Protein AF-A0A6N8KVZ2-F1 (afdb_monomer_lite)

Secondary structure (DSSP, 8-state):
-HHHHHHHHHHHHHHHHHHHHHHHHHHHHHHHHHHHHHHHHHHHHHHHHHHHHHHHHHIIIIIHHHHHHHHHHHHHHHHHHHHTT-SS-TT----HHHHHHHHHHHHHHHHHHIIIIITTHHHH-HHHHHHHHHHHHHHHHHHHHHHHHS-SS-HHHHHHHHHHHHHHHHHHHHHHHH--TT-TTS------GGGTS--

Organism: NCBI:txid1796905

Foldseek 3Di:
DVVVVVVVVVVVVVVVVVVVVCVVCVVVVVVVVVVVVVVVVVVVVVVVVVLVVVLVCLCVVALVVLLVLLVVLVVVLVVLCVVLVLDDDPDDPPDPVSLVVSLVVNVVSLVVSCVRHQVVCCVPPVPLSVVLVVLVVVLSVVVNCCSPVSDQDDVVLNVVSSVVSSVVNSCSSCCSNVDDPPPVPDPDPPDPPVVSRPD

Radius of gyration: 32.5 Å; chains: 1; bounding box: 94×25×81 Å

Sequence (199 aa):
MVQEVIGNSIETLHEITASDYLLRWAPVLSPAIVLFLFFINQLIDENKRRKEAKRILYYKIHLEPSLKELNAYFKHIDQLLLKGNIGIRKDTQKSSRTLVRIKQKIAVEDRMFVDFCLLILQPSYPHIYKDAIELLNLFKDEIYQILEFGDHGEASTYEAFRSVVRSDLIALLSSPVIAGPSLFRKRPRRYAYHSLIKQ

Structure (mmCIF, N/CA/C/O backbone):
data_AF-A0A6N8KVZ2-F1
#
_entry.id   AF-A0A6N8KVZ2-F1
#
loop_
_atom_site.group_PDB
_atom_site.id
_atom_site.type_symbol
_atom_site.label_atom_id
_atom_site.label_alt_id
_atom_site.label_comp_id
_atom_site.label_asym_id
_atom_site.label_entity_id
_atom_site.label_seq_id
_atom_site.pdbx_PDB_ins_code
_at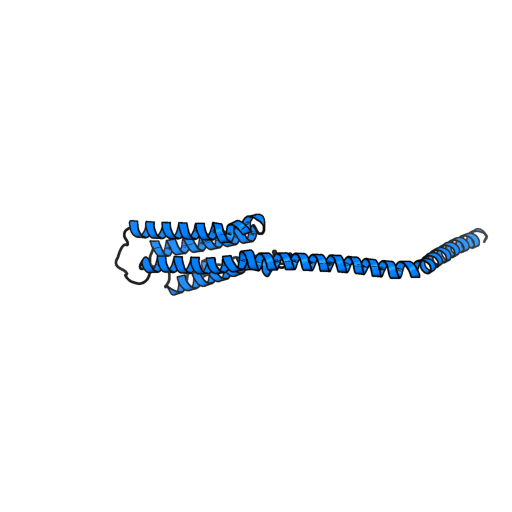om_site.Cartn_x
_atom_site.Cartn_y
_atom_site.Cartn_z
_atom_site.occupancy
_atom_site.B_iso_or_equiv
_atom_site.auth_seq_id
_atom_site.auth_comp_id
_atom_site.auth_asym_id
_atom_site.auth_atom_id
_atom_site.pdbx_PDB_model_num
ATOM 1 N N . MET A 1 1 ? 74.643 -2.929 -42.403 1.00 54.31 1 MET A N 1
ATOM 2 C CA . MET A 1 1 ? 74.174 -2.179 -43.590 1.00 54.31 1 MET A CA 1
ATOM 3 C C . MET A 1 1 ? 73.019 -2.847 -44.336 1.00 54.31 1 MET A C 1
ATOM 5 O O . MET A 1 1 ? 72.011 -2.184 -44.493 1.00 54.31 1 MET A O 1
ATOM 9 N N . VAL A 1 2 ? 73.077 -4.119 -44.762 1.00 50.25 2 VAL A N 1
ATOM 10 C CA . VAL A 1 2 ? 71.949 -4.725 -45.521 1.00 50.25 2 VAL A CA 1
ATOM 11 C C . VAL A 1 2 ? 70.719 -5.045 -44.647 1.00 50.25 2 VAL A C 1
ATOM 13 O O . VAL A 1 2 ? 69.594 -4.824 -45.079 1.00 50.25 2 VAL A O 1
ATOM 16 N N . GLN A 1 3 ? 70.902 -5.487 -43.396 1.00 47.44 3 GLN A N 1
ATOM 17 C CA . GLN A 1 3 ? 69.778 -5.782 -42.483 1.00 47.44 3 GLN A CA 1
ATOM 18 C C . GLN A 1 3 ? 69.005 -4.534 -42.016 1.00 47.44 3 GLN A C 1
ATOM 20 O O . GLN A 1 3 ? 67.806 -4.612 -41.777 1.00 47.44 3 GLN A O 1
ATOM 25 N N . GLU A 1 4 ? 69.666 -3.381 -41.941 1.00 49.59 4 GLU A N 1
ATOM 26 C CA . GLU A 1 4 ? 69.086 -2.114 -41.466 1.00 49.59 4 GLU A CA 1
ATOM 27 C C . GLU A 1 4 ? 68.160 -1.479 -42.518 1.00 49.59 4 GLU A C 1
ATOM 29 O O . GLU A 1 4 ? 67.108 -0.934 -42.200 1.00 49.59 4 GLU A O 1
ATOM 34 N N . VAL A 1 5 ? 68.503 -1.643 -43.801 1.00 53.94 5 VAL A N 1
ATOM 35 C CA . VAL A 1 5 ? 67.676 -1.189 -44.930 1.00 53.94 5 VAL A CA 1
ATOM 36 C C . VAL A 1 5 ? 66.424 -2.060 -45.085 1.00 53.94 5 VAL A C 1
ATOM 38 O O . VAL A 1 5 ? 65.354 -1.549 -45.411 1.00 53.94 5 VAL A O 1
ATOM 41 N N . ILE A 1 6 ? 66.525 -3.364 -44.806 1.00 52.69 6 ILE A N 1
ATOM 42 C CA . ILE A 1 6 ? 65.379 -4.284 -44.877 1.00 52.69 6 ILE A CA 1
ATOM 43 C C . ILE A 1 6 ? 64.424 -4.066 -43.690 1.00 52.69 6 ILE A C 1
ATOM 45 O O . ILE A 1 6 ? 63.213 -4.060 -43.898 1.00 52.69 6 ILE A O 1
ATOM 49 N N . GLY A 1 7 ? 64.943 -3.806 -42.482 1.00 50.94 7 GLY A N 1
ATOM 50 C CA . GLY A 1 7 ? 64.127 -3.478 -41.302 1.00 50.94 7 GLY A CA 1
ATOM 51 C C . GLY A 1 7 ? 63.293 -2.205 -41.486 1.00 50.94 7 GLY A C 1
ATOM 52 O O . GLY A 1 7 ? 62.072 -2.249 -41.347 1.00 50.94 7 GLY A O 1
ATOM 53 N N . ASN A 1 8 ? 63.920 -1.111 -41.935 1.00 54.06 8 ASN A N 1
ATOM 54 C CA . ASN A 1 8 ? 63.222 0.159 -42.177 1.00 54.06 8 ASN A CA 1
ATOM 55 C C . ASN A 1 8 ? 62.200 0.082 -43.324 1.00 54.06 8 ASN A C 1
ATOM 57 O O . ASN A 1 8 ? 61.206 0.808 -43.318 1.00 54.06 8 ASN A O 1
ATOM 61 N N . SER A 1 9 ? 62.413 -0.797 -44.308 1.00 52.12 9 SER A N 1
ATOM 62 C CA . SER A 1 9 ? 61.480 -0.980 -45.431 1.00 52.12 9 SER A CA 1
ATOM 63 C C . SER A 1 9 ? 60.212 -1.734 -45.018 1.00 52.12 9 SER A C 1
ATOM 65 O O . SER A 1 9 ? 59.140 -1.472 -45.553 1.00 52.12 9 SER A O 1
ATOM 67 N N . ILE A 1 10 ? 60.313 -2.661 -44.060 1.00 53.91 10 ILE A N 1
ATOM 68 C CA . ILE A 1 10 ? 59.165 -3.434 -43.565 1.00 53.91 10 ILE A CA 1
ATOM 69 C C . ILE A 1 10 ? 58.311 -2.589 -42.613 1.00 53.91 10 ILE A C 1
ATOM 71 O O . ILE A 1 10 ? 57.087 -2.629 -42.724 1.00 53.91 10 ILE A O 1
ATOM 75 N N . GLU A 1 11 ? 58.924 -1.786 -41.737 1.00 53.75 11 GLU A N 1
ATOM 76 C CA . GLU A 1 11 ? 58.192 -0.867 -40.850 1.00 53.75 11 GLU A CA 1
ATOM 77 C C . GLU A 1 11 ? 57.443 0.217 -41.639 1.00 53.75 11 GLU A C 1
ATOM 79 O O . GLU A 1 11 ? 56.252 0.425 -41.413 1.00 53.75 11 GLU A O 1
ATOM 84 N N . THR A 1 12 ? 58.080 0.818 -42.652 1.00 53.16 12 THR A N 1
ATOM 85 C CA . THR A 1 12 ? 57.420 1.801 -43.532 1.00 53.16 12 THR A CA 1
ATOM 86 C C . THR A 1 12 ? 56.321 1.183 -44.403 1.00 53.16 12 THR A C 1
ATOM 88 O O . THR A 1 12 ? 55.269 1.794 -44.579 1.00 53.16 12 THR A O 1
ATOM 91 N N . LEU A 1 13 ? 56.484 -0.051 -44.899 1.00 50.94 13 LEU A N 1
ATOM 92 C CA . LEU A 1 13 ? 55.411 -0.769 -45.605 1.00 50.94 13 LEU A CA 1
ATOM 93 C C . LEU A 1 13 ? 54.220 -1.092 -44.688 1.00 50.94 13 LEU A C 1
ATOM 95 O O . LEU A 1 13 ? 53.070 -1.021 -45.133 1.00 50.94 13 LEU A O 1
ATOM 99 N N . HIS A 1 14 ? 54.462 -1.414 -43.415 1.00 50.91 14 HIS A N 1
ATOM 100 C CA . HIS A 1 14 ? 53.400 -1.667 -42.437 1.00 50.91 14 HIS A CA 1
ATOM 101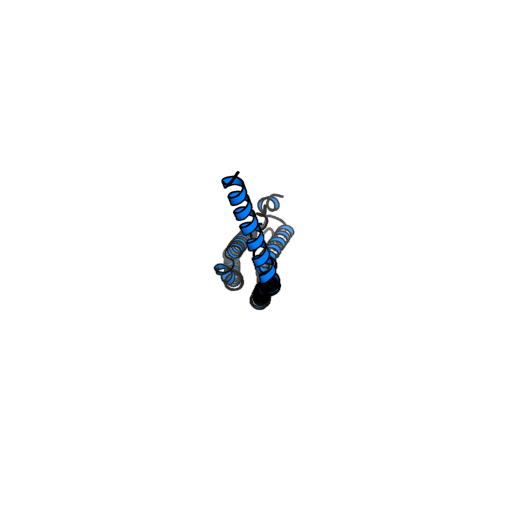 C C . HIS A 1 14 ? 52.646 -0.386 -42.033 1.00 50.91 14 HIS A C 1
ATOM 103 O O . HIS A 1 14 ? 51.424 -0.423 -41.875 1.00 50.91 14 HIS A O 1
ATOM 109 N N . GLU A 1 15 ? 53.337 0.752 -41.924 1.00 51.69 15 GLU A N 1
ATOM 110 C CA . GLU A 1 15 ? 52.729 2.064 -41.645 1.00 51.69 15 GLU A CA 1
ATOM 111 C C . GLU A 1 15 ? 51.904 2.600 -42.828 1.00 51.69 15 GLU A C 1
ATOM 113 O O . GLU A 1 15 ? 50.781 3.087 -42.651 1.00 51.69 15 GLU A O 1
ATOM 118 N N . ILE A 1 16 ? 52.415 2.457 -44.055 1.00 51.44 16 ILE A N 1
ATOM 119 C CA . ILE A 1 16 ? 51.720 2.903 -45.273 1.00 51.44 16 ILE A CA 1
ATOM 120 C C . ILE A 1 16 ? 50.474 2.048 -45.523 1.00 51.44 16 ILE A C 1
ATOM 122 O O . ILE A 1 16 ? 49.401 2.586 -45.788 1.00 51.44 16 ILE A O 1
ATOM 126 N N . THR A 1 17 ? 50.561 0.726 -45.353 1.00 53.47 17 THR A N 1
ATOM 127 C CA . THR A 1 17 ? 49.396 -0.147 -45.555 1.00 53.47 17 THR A CA 1
ATOM 128 C C . THR A 1 17 ? 48.304 0.108 -44.519 1.00 53.47 17 THR A C 1
ATOM 130 O O . THR A 1 17 ? 47.145 0.272 -44.897 1.00 53.47 17 THR A O 1
ATOM 133 N N . ALA A 1 18 ? 48.639 0.223 -43.230 1.00 55.72 18 ALA A N 1
ATOM 134 C CA . ALA A 1 18 ? 47.653 0.506 -42.185 1.00 55.72 18 ALA A CA 1
ATOM 135 C C . ALA A 1 18 ? 46.917 1.849 -42.393 1.00 55.72 18 ALA A C 1
ATOM 137 O O . ALA A 1 18 ? 45.701 1.915 -42.182 1.00 55.72 18 ALA A O 1
ATOM 138 N N . SER A 1 19 ? 47.616 2.897 -42.849 1.00 56.91 19 SER A N 1
ATOM 139 C CA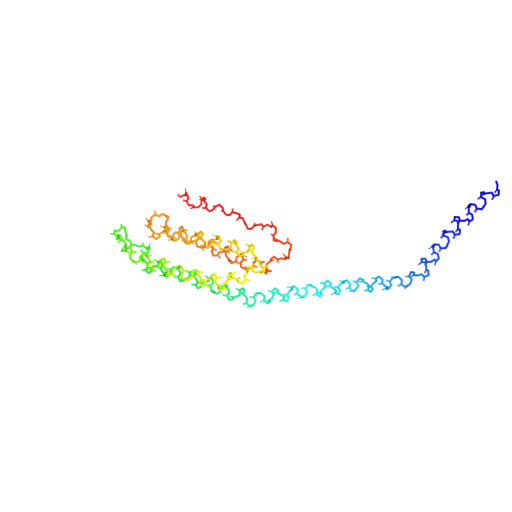 . SER A 1 19 ? 47.001 4.206 -43.124 1.00 56.91 19 SER A CA 1
ATOM 140 C C . SER A 1 19 ? 46.119 4.213 -44.384 1.00 56.91 19 SER A C 1
ATOM 142 O O . SER A 1 19 ? 45.017 4.770 -44.350 1.00 56.91 19 SER A O 1
ATOM 144 N N . ASP A 1 20 ? 46.519 3.514 -45.450 1.00 58.28 20 ASP A N 1
ATOM 145 C CA . ASP A 1 20 ? 45.741 3.405 -46.692 1.00 58.28 20 ASP A CA 1
ATOM 146 C C . ASP A 1 20 ? 44.451 2.592 -46.518 1.00 58.28 20 ASP A C 1
ATOM 148 O O . ASP A 1 20 ? 43.417 2.918 -47.113 1.00 58.28 20 ASP A O 1
ATOM 152 N N . TYR A 1 21 ? 44.462 1.558 -45.669 1.00 58.78 21 TYR A N 1
ATOM 153 C CA . TYR A 1 21 ? 43.236 0.842 -45.306 1.00 58.78 21 TYR A CA 1
ATOM 154 C C . TYR A 1 21 ? 42.274 1.753 -44.527 1.00 58.78 21 TYR A C 1
ATOM 156 O O . TYR A 1 21 ? 41.085 1.800 -44.845 1.00 58.78 21 TYR A O 1
ATOM 164 N N . LEU A 1 22 ? 42.762 2.537 -43.562 1.00 57.50 22 LEU A N 1
ATOM 165 C CA . LEU A 1 22 ? 41.923 3.477 -42.812 1.00 57.50 22 LEU A CA 1
ATOM 166 C C . LEU A 1 22 ? 41.312 4.564 -43.709 1.00 57.50 22 LEU A C 1
ATOM 168 O O . LEU A 1 22 ? 40.115 4.826 -43.597 1.00 57.50 22 LEU A O 1
ATOM 172 N N . LEU A 1 23 ? 42.077 5.140 -44.642 1.00 61.53 23 LEU A N 1
ATOM 173 C CA . LEU A 1 23 ? 41.573 6.153 -45.579 1.00 61.53 23 LEU A CA 1
ATOM 174 C C . LEU A 1 23 ? 40.552 5.600 -46.583 1.00 61.53 23 LEU A C 1
ATOM 176 O O . LEU A 1 23 ? 39.591 6.293 -46.916 1.00 61.53 23 LEU A O 1
ATOM 180 N N . ARG A 1 24 ? 40.717 4.354 -47.047 1.00 65.69 24 ARG A N 1
ATOM 181 C CA . ARG A 1 24 ? 39.775 3.716 -47.986 1.00 65.69 24 ARG A CA 1
ATOM 182 C C . ARG A 1 24 ? 38.444 3.348 -47.342 1.00 65.69 24 ARG A C 1
ATOM 184 O O . ARG A 1 24 ? 37.410 3.432 -48.001 1.00 65.69 24 ARG A O 1
ATOM 191 N N . TRP A 1 25 ? 38.458 2.949 -46.072 1.00 62.31 25 TRP A N 1
ATOM 192 C CA . TRP A 1 25 ? 37.246 2.545 -45.362 1.00 62.31 25 TRP A CA 1
ATOM 193 C C . TRP A 1 25 ? 36.603 3.683 -44.559 1.00 62.31 25 TRP A C 1
ATOM 195 O O . TRP A 1 25 ? 35.416 3.586 -44.258 1.00 62.31 25 TRP A O 1
ATOM 205 N N . ALA A 1 26 ? 37.310 4.783 -44.268 1.00 61.66 26 ALA A N 1
ATOM 206 C CA . ALA A 1 26 ? 36.769 5.961 -43.574 1.00 61.66 26 ALA A CA 1
ATOM 207 C C . ALA A 1 26 ? 35.436 6.502 -44.148 1.00 61.66 26 ALA A C 1
ATOM 209 O O . ALA A 1 26 ? 34.537 6.790 -43.349 1.00 61.66 26 ALA A O 1
ATOM 210 N N . PRO A 1 27 ? 35.226 6.579 -45.482 1.00 67.62 27 PRO A N 1
ATOM 211 C CA . PRO A 1 27 ? 33.960 7.036 -46.063 1.00 67.62 27 PRO A CA 1
ATOM 212 C C . PRO A 1 27 ? 32.791 6.073 -45.823 1.00 67.62 27 PRO A C 1
ATOM 214 O O . PRO A 1 27 ? 31.640 6.480 -45.928 1.00 67.62 27 PRO A O 1
ATOM 217 N N . VAL A 1 28 ? 33.072 4.806 -45.503 1.00 68.69 28 VAL A N 1
ATOM 218 C CA . VAL A 1 28 ? 32.075 3.751 -45.251 1.00 68.69 28 VAL A CA 1
ATOM 219 C C . VAL A 1 28 ? 31.863 3.545 -43.746 1.00 68.69 28 VAL A C 1
ATOM 221 O O . VAL A 1 28 ? 30.731 3.380 -43.292 1.00 68.69 28 VAL A O 1
ATOM 224 N N . LEU A 1 29 ? 32.935 3.629 -42.953 1.00 67.06 29 LEU A N 1
ATOM 225 C CA . LEU A 1 29 ? 32.914 3.532 -41.491 1.00 67.06 29 LEU A CA 1
ATOM 226 C C . LEU A 1 29 ? 32.159 4.696 -40.848 1.00 67.06 29 LEU A C 1
ATOM 228 O O . LEU A 1 29 ? 31.392 4.472 -39.917 1.00 67.06 29 LEU A O 1
ATOM 232 N N . SER A 1 30 ? 32.331 5.923 -41.351 1.00 72.44 30 SER A N 1
ATOM 233 C CA . SER A 1 30 ? 31.668 7.103 -40.782 1.00 72.44 30 SER A CA 1
ATOM 234 C C . SER A 1 30 ? 30.127 7.018 -40.872 1.00 72.44 30 SER A C 1
ATOM 236 O O . SER A 1 30 ? 29.473 7.068 -39.825 1.00 72.44 30 SER A O 1
ATOM 238 N N . PRO A 1 31 ? 29.509 6.752 -42.044 1.00 82.50 31 PRO A N 1
ATOM 239 C CA . PRO A 1 31 ? 28.066 6.517 -42.136 1.00 82.50 31 PRO A CA 1
ATOM 240 C C . PRO A 1 31 ? 27.590 5.292 -41.347 1.00 82.50 31 PRO A C 1
ATOM 242 O O . PRO A 1 31 ? 26.520 5.337 -40.741 1.00 82.50 31 PRO A O 1
ATOM 245 N N . ALA A 1 32 ? 28.373 4.207 -41.316 1.00 81.81 32 ALA A N 1
ATOM 246 C CA . ALA A 1 32 ? 28.019 3.001 -40.569 1.00 81.81 32 ALA A CA 1
ATOM 247 C C . ALA A 1 32 ? 27.947 3.257 -39.054 1.00 81.81 32 ALA A C 1
ATOM 249 O O . ALA A 1 32 ? 27.006 2.803 -38.403 1.00 81.81 32 ALA A O 1
ATOM 250 N N . ILE A 1 33 ? 28.884 4.033 -38.497 1.00 84.75 33 ILE A N 1
ATOM 251 C CA . ILE A 1 33 ? 28.869 4.441 -37.084 1.00 84.75 33 ILE A CA 1
ATOM 252 C C . ILE A 1 33 ? 27.652 5.326 -36.793 1.00 84.75 33 ILE A C 1
ATOM 254 O O . ILE A 1 33 ? 26.980 5.123 -35.783 1.00 84.75 33 ILE A O 1
ATOM 258 N N . VAL A 1 34 ? 27.319 6.268 -37.680 1.00 83.19 34 VAL A N 1
ATOM 259 C CA . VAL A 1 34 ? 26.130 7.125 -37.522 1.00 83.19 34 VAL A CA 1
ATOM 260 C C . VAL A 1 34 ? 24.842 6.298 -37.533 1.00 83.19 34 VAL A C 1
ATOM 262 O O . VAL A 1 34 ? 23.990 6.483 -36.664 1.00 83.19 34 VAL A O 1
ATOM 265 N N . LEU A 1 35 ? 24.709 5.344 -38.460 1.00 86.25 35 LEU A N 1
ATOM 266 C CA . LEU A 1 35 ? 23.566 4.427 -38.504 1.00 86.25 35 LEU A CA 1
ATOM 267 C C . LEU A 1 35 ? 23.499 3.545 -37.254 1.00 86.25 35 LEU A C 1
ATOM 269 O O . LEU A 1 35 ? 22.426 3.362 -36.686 1.00 86.25 35 LEU A O 1
ATOM 273 N N . PHE A 1 36 ? 24.636 3.042 -36.779 1.00 85.81 36 PHE A N 1
ATOM 274 C CA . PHE A 1 36 ? 24.704 2.248 -35.556 1.00 85.81 36 PHE A CA 1
ATOM 275 C C . PHE A 1 36 ? 24.280 3.053 -34.317 1.00 85.81 36 PHE A C 1
ATOM 277 O O . PHE A 1 36 ? 23.464 2.583 -33.524 1.00 85.81 36 PHE A O 1
ATOM 284 N N . LEU A 1 37 ? 24.749 4.298 -34.181 1.00 87.56 37 LEU A N 1
ATOM 285 C CA . LEU A 1 37 ? 24.315 5.215 -33.122 1.00 87.56 37 LEU A CA 1
ATOM 286 C C . LEU A 1 37 ? 22.821 5.544 -33.229 1.00 87.56 37 LEU A C 1
ATOM 288 O O . LEU A 1 37 ? 22.132 5.614 -32.212 1.00 87.56 37 LEU A O 1
ATOM 292 N N . PHE A 1 38 ? 22.298 5.692 -34.447 1.00 89.19 38 PHE A N 1
ATOM 293 C CA . PHE A 1 38 ? 20.868 5.876 -34.682 1.00 89.19 38 PHE A CA 1
ATOM 294 C C . PHE A 1 38 ? 20.052 4.658 -34.225 1.00 89.19 38 PHE A C 1
ATOM 296 O O . PHE A 1 38 ? 19.049 4.828 -33.533 1.00 89.19 38 PHE A O 1
ATOM 303 N N . PHE A 1 39 ? 20.502 3.436 -34.527 1.00 86.25 39 PHE A N 1
ATOM 304 C CA . PHE A 1 39 ? 19.869 2.208 -34.036 1.00 86.25 39 PHE A CA 1
ATOM 305 C C . PHE A 1 39 ? 19.922 2.091 -32.509 1.00 86.25 39 PHE A C 1
ATOM 307 O O . PHE A 1 39 ? 18.922 1.729 -31.890 1.00 86.25 39 PHE A O 1
ATOM 314 N N . ILE A 1 40 ? 21.046 2.443 -31.877 1.00 88.12 40 ILE A N 1
ATOM 315 C CA . ILE A 1 40 ? 21.141 2.475 -30.410 1.00 88.12 40 ILE A CA 1
ATOM 316 C C . ILE A 1 40 ? 20.147 3.486 -29.828 1.00 88.12 40 ILE A C 1
ATOM 318 O O . ILE A 1 40 ? 19.418 3.152 -28.894 1.00 88.12 40 ILE A O 1
ATOM 322 N N . ASN A 1 41 ? 20.069 4.694 -30.391 1.00 82.44 41 ASN A N 1
ATOM 323 C CA . ASN A 1 41 ? 19.118 5.711 -29.944 1.00 82.44 41 ASN A CA 1
ATOM 324 C C . ASN A 1 41 ? 17.665 5.252 -30.119 1.00 82.44 41 ASN A C 1
ATOM 326 O O . ASN A 1 41 ? 16.874 5.388 -29.187 1.00 82.44 41 ASN A O 1
ATOM 330 N N . GLN A 1 42 ? 17.331 4.621 -31.249 1.00 83.00 42 GLN A N 1
ATOM 331 C CA . GLN A 1 42 ? 16.019 4.004 -31.480 1.00 83.00 42 GLN A CA 1
ATOM 332 C C . GLN A 1 42 ? 15.683 2.969 -30.397 1.00 83.00 42 GLN A C 1
ATOM 334 O O . GLN A 1 42 ? 14.611 3.038 -29.795 1.00 83.00 42 GLN A O 1
ATOM 339 N N . LEU A 1 43 ? 16.613 2.061 -30.081 1.00 83.25 43 LEU A N 1
ATOM 340 C CA . LEU A 1 43 ? 16.423 1.043 -29.041 1.00 83.25 43 LEU A CA 1
ATOM 341 C C . LEU A 1 43 ? 16.266 1.653 -27.641 1.00 83.25 43 LEU A C 1
ATOM 343 O O . LEU A 1 43 ? 15.457 1.177 -26.838 1.00 83.25 43 LEU A O 1
ATOM 347 N N . ILE A 1 44 ? 17.028 2.701 -27.321 1.00 82.00 44 ILE A N 1
ATOM 348 C CA . ILE A 1 44 ? 16.909 3.421 -26.047 1.00 82.00 44 ILE A CA 1
ATOM 349 C C . ILE A 1 44 ? 15.535 4.090 -25.948 1.00 82.00 44 ILE A C 1
ATOM 351 O O . ILE A 1 44 ? 14.858 3.944 -24.926 1.00 82.00 44 ILE A O 1
ATOM 355 N N . ASP A 1 45 ? 15.103 4.788 -26.995 1.00 82.88 45 ASP A N 1
ATOM 356 C CA . ASP A 1 45 ? 13.837 5.519 -27.014 1.00 82.88 45 ASP A CA 1
ATOM 357 C C . ASP A 1 45 ? 12.626 4.591 -27.017 1.00 82.88 45 ASP A C 1
ATOM 359 O O . ASP A 1 45 ? 11.619 4.876 -26.366 1.00 82.88 45 ASP A O 1
ATOM 363 N N . GLU A 1 46 ? 12.705 3.450 -27.696 1.00 80.44 46 GLU A N 1
ATOM 364 C CA . GLU A 1 46 ? 11.648 2.447 -27.653 1.00 80.44 46 GLU A CA 1
ATOM 365 C C . GLU A 1 46 ? 11.538 1.811 -26.259 1.00 80.44 46 GLU A C 1
ATOM 367 O O . GLU A 1 46 ? 10.439 1.663 -25.717 1.00 80.44 46 GLU A O 1
ATOM 372 N N . ASN A 1 47 ? 12.671 1.523 -25.611 1.00 75.38 47 ASN A N 1
ATOM 373 C CA . ASN A 1 47 ? 12.683 1.041 -24.232 1.00 75.38 47 ASN A CA 1
ATOM 374 C C . ASN A 1 47 ? 12.141 2.075 -23.235 1.00 75.38 47 ASN A C 1
ATOM 376 O O . ASN A 1 47 ? 11.449 1.694 -22.286 1.00 75.38 47 ASN A O 1
ATOM 380 N N . LYS A 1 48 ? 12.422 3.371 -23.431 1.00 75.62 48 LYS A N 1
ATOM 381 C CA . LYS A 1 48 ? 11.823 4.452 -22.629 1.00 75.62 48 LYS A CA 1
ATOM 382 C C . LYS A 1 48 ? 10.306 4.489 -22.810 1.00 75.62 48 LYS A C 1
ATOM 384 O O . LYS A 1 48 ? 9.590 4.375 -21.817 1.00 75.62 48 LYS A O 1
ATOM 389 N N . ARG A 1 49 ? 9.821 4.506 -24.057 1.00 72.94 49 ARG A N 1
ATOM 390 C CA . ARG A 1 49 ? 8.383 4.509 -24.382 1.00 72.94 49 ARG A CA 1
ATOM 391 C C . ARG A 1 49 ? 7.646 3.303 -23.796 1.00 72.94 49 ARG A C 1
ATOM 393 O O . ARG A 1 49 ? 6.584 3.455 -23.198 1.00 72.94 49 ARG A O 1
ATOM 400 N N . ARG A 1 50 ? 8.225 2.100 -23.876 1.00 75.69 50 ARG A N 1
ATOM 401 C CA . ARG A 1 50 ? 7.647 0.889 -23.259 1.00 75.69 50 ARG A CA 1
ATOM 402 C C . ARG A 1 50 ? 7.587 0.981 -21.729 1.00 75.69 50 ARG A C 1
ATOM 404 O O . ARG A 1 50 ? 6.616 0.520 -21.130 1.00 75.69 50 ARG A O 1
ATOM 411 N N . LYS A 1 51 ? 8.602 1.562 -21.077 1.00 74.00 51 LYS A N 1
ATOM 412 C CA . LYS A 1 51 ? 8.603 1.785 -19.617 1.00 74.00 51 LYS A CA 1
ATOM 413 C C . LYS A 1 51 ? 7.556 2.819 -19.201 1.00 74.00 51 LYS A C 1
ATOM 415 O O . LYS A 1 51 ? 6.858 2.600 -18.215 1.00 74.00 51 LYS A O 1
ATOM 420 N N . GLU A 1 52 ? 7.418 3.904 -19.955 1.00 74.62 52 GLU A N 1
ATOM 421 C CA . GLU A 1 52 ? 6.388 4.926 -19.734 1.00 74.62 52 GLU A CA 1
ATOM 422 C C . GLU A 1 52 ? 4.981 4.353 -19.905 1.00 74.62 52 GLU A C 1
ATOM 424 O O . GLU A 1 52 ? 4.145 4.535 -19.025 1.00 74.62 52 GLU A O 1
ATOM 429 N N . ALA A 1 53 ? 4.740 3.560 -20.953 1.00 73.62 53 ALA A N 1
ATOM 430 C CA . ALA A 1 53 ? 3.460 2.887 -21.160 1.00 73.62 53 ALA A CA 1
ATOM 431 C C . ALA A 1 53 ? 3.083 1.979 -19.976 1.00 73.62 53 ALA A C 1
ATOM 433 O O . ALA A 1 53 ? 1.955 2.033 -19.491 1.00 73.62 53 ALA A O 1
ATOM 434 N N . LYS A 1 54 ? 4.036 1.195 -19.447 1.00 73.31 54 LYS A N 1
ATOM 435 C CA . LYS A 1 54 ? 3.815 0.366 -18.247 1.00 73.31 54 LYS A CA 1
ATOM 436 C C . LYS A 1 54 ? 3.490 1.202 -17.006 1.00 73.31 54 LYS A C 1
ATOM 438 O O . LYS A 1 54 ? 2.617 0.817 -16.234 1.00 73.31 54 LYS A O 1
ATOM 443 N N . ARG A 1 55 ? 4.155 2.345 -16.819 1.00 72.88 55 ARG A N 1
ATOM 444 C CA . ARG A 1 55 ? 3.871 3.271 -15.708 1.00 72.88 55 ARG A CA 1
ATOM 445 C C . ARG A 1 55 ? 2.485 3.891 -15.813 1.00 72.88 55 ARG A C 1
ATOM 447 O O . ARG A 1 55 ? 1.769 3.920 -14.819 1.00 72.88 55 ARG A O 1
ATOM 454 N N . ILE A 1 56 ? 2.101 4.352 -17.003 1.00 74.56 56 ILE A N 1
ATOM 455 C CA . ILE A 1 56 ? 0.769 4.911 -17.268 1.00 74.56 56 ILE A CA 1
ATOM 456 C C . ILE A 1 56 ? -0.304 3.849 -17.011 1.00 74.56 56 ILE A C 1
ATOM 458 O O . ILE A 1 56 ? -1.318 4.132 -16.375 1.00 74.56 56 ILE A O 1
ATOM 462 N N . LEU A 1 57 ? -0.059 2.614 -17.456 1.00 77.81 57 LEU A N 1
ATOM 463 C CA . LEU A 1 57 ? -0.962 1.493 -17.229 1.00 77.81 57 LEU A CA 1
ATOM 464 C C . LEU A 1 57 ? -1.121 1.196 -15.733 1.00 77.81 57 LEU A C 1
ATOM 466 O O . LEU A 1 57 ? -2.246 1.100 -15.254 1.00 77.81 57 LEU A O 1
ATOM 470 N N . TYR A 1 58 ? -0.015 1.112 -14.988 1.00 78.94 58 TYR A N 1
ATOM 471 C CA . TYR A 1 58 ? -0.044 0.929 -13.535 1.00 78.94 58 TYR A CA 1
ATOM 472 C C . TYR A 1 58 ? -0.808 2.062 -12.840 1.00 78.94 58 TYR A C 1
ATOM 474 O O . TYR A 1 58 ? -1.659 1.804 -11.992 1.00 78.94 58 TYR A O 1
ATOM 482 N N . TYR A 1 59 ? -0.541 3.312 -13.226 1.00 77.12 59 TYR A N 1
ATOM 483 C CA . TYR A 1 59 ? -1.216 4.477 -12.666 1.00 77.12 59 TYR A CA 1
ATOM 484 C C . TYR A 1 59 ? -2.738 4.378 -12.836 1.00 77.12 59 TYR A C 1
ATOM 486 O O . TYR A 1 59 ? -3.482 4.477 -11.863 1.00 77.12 59 TYR A O 1
ATOM 494 N N . LYS A 1 60 ? -3.192 4.131 -14.069 1.00 76.31 60 LYS A N 1
ATOM 495 C CA . LYS A 1 60 ? -4.615 4.146 -14.418 1.00 76.31 60 LYS A CA 1
ATOM 496 C C . LYS A 1 60 ? -5.370 2.919 -13.909 1.00 76.31 60 LYS A C 1
ATOM 498 O O . LYS A 1 60 ? -6.507 3.042 -13.472 1.00 76.31 60 LYS A O 1
ATOM 503 N N . ILE A 1 61 ? -4.765 1.736 -14.003 1.00 82.31 61 ILE A N 1
ATOM 504 C CA . ILE A 1 61 ? -5.444 0.478 -13.666 1.00 82.31 61 ILE A CA 1
ATOM 505 C C . ILE A 1 61 ? -5.353 0.174 -12.174 1.00 82.31 61 ILE A C 1
ATOM 507 O O . ILE A 1 61 ? -6.289 -0.397 -11.625 1.00 82.31 61 ILE A O 1
ATOM 511 N N . HIS A 1 62 ? -4.250 0.535 -11.517 1.00 81.94 62 HIS A N 1
ATOM 512 C CA . HIS A 1 62 ? -3.997 0.098 -10.149 1.00 81.94 62 HIS A CA 1
ATOM 513 C C . HIS A 1 62 ? -3.891 1.251 -9.154 1.00 81.94 62 HIS A C 1
ATOM 515 O O . HIS A 1 62 ? -4.589 1.228 -8.147 1.00 81.94 62 HIS A O 1
ATOM 521 N N . LEU A 1 63 ? -3.085 2.284 -9.420 1.00 86.25 63 LEU A N 1
ATOM 522 C CA . LEU A 1 63 ? -2.877 3.342 -8.427 1.00 86.25 63 LEU A CA 1
ATOM 523 C C . LEU A 1 63 ? -4.154 4.144 -8.152 1.00 86.25 63 LEU A C 1
ATOM 525 O O . LEU A 1 63 ? -4.511 4.337 -6.994 1.00 86.25 63 LEU A O 1
ATOM 529 N N . GLU A 1 64 ? -4.849 4.609 -9.192 1.00 84.50 64 GLU A N 1
ATOM 530 C CA . GLU A 1 64 ? -6.041 5.443 -9.008 1.00 84.50 64 GLU A CA 1
ATOM 531 C C . GLU A 1 64 ? -7.166 4.711 -8.239 1.00 84.50 64 GLU A C 1
ATOM 533 O O . GLU A 1 64 ? -7.684 5.290 -7.277 1.00 84.50 64 GLU A O 1
ATOM 538 N N . PRO A 1 65 ? -7.522 3.447 -8.559 1.00 88.12 65 PRO A N 1
ATOM 539 C CA . PRO A 1 65 ? -8.468 2.680 -7.748 1.00 88.12 65 PRO A CA 1
ATOM 540 C C . PRO A 1 65 ? -7.968 2.417 -6.324 1.00 88.12 65 PRO A C 1
ATOM 542 O O . PRO A 1 65 ? -8.719 2.634 -5.376 1.00 88.12 65 PRO A O 1
ATOM 545 N N . SER A 1 66 ? -6.699 2.035 -6.150 1.00 87.56 66 SER A N 1
ATOM 546 C CA . SER A 1 66 ? -6.139 1.747 -4.823 1.00 87.56 66 SER A CA 1
ATOM 547 C C . SER A 1 66 ? -6.129 2.974 -3.909 1.00 87.56 66 SER A C 1
ATOM 549 O O . SER A 1 66 ? -6.359 2.852 -2.711 1.00 87.56 66 SER A O 1
ATOM 551 N N . LEU A 1 67 ? -5.922 4.181 -4.448 1.00 88.75 67 LEU A N 1
ATOM 552 C CA . LEU A 1 67 ? -6.013 5.418 -3.664 1.00 88.75 67 LEU A CA 1
ATOM 553 C C . LEU A 1 67 ? -7.454 5.741 -3.244 1.00 88.75 67 LEU A C 1
ATOM 555 O O . LEU A 1 67 ? -7.670 6.264 -2.148 1.00 88.75 67 LEU A O 1
ATOM 559 N N . LYS A 1 68 ? -8.447 5.435 -4.090 1.00 89.88 68 LYS A N 1
ATOM 560 C CA . LYS A 1 68 ? -9.868 5.576 -3.729 1.00 89.88 68 LYS A CA 1
ATOM 561 C C . LYS A 1 68 ? -10.234 4.605 -2.606 1.00 89.88 68 LYS A C 1
ATOM 563 O O . LYS A 1 68 ? -10.818 5.041 -1.614 1.00 89.88 68 LYS A O 1
ATOM 568 N N . GLU A 1 69 ? -9.810 3.350 -2.720 1.00 90.31 69 GLU A N 1
ATOM 569 C CA . GLU A 1 69 ? -10.037 2.330 -1.691 1.00 90.31 69 GLU A CA 1
ATOM 570 C C . GLU A 1 69 ? -9.292 2.625 -0.389 1.00 90.31 69 GLU A C 1
ATOM 572 O O . GLU A 1 69 ? -9.869 2.492 0.683 1.00 90.31 69 GLU A O 1
ATOM 577 N N . LEU A 1 70 ? -8.061 3.143 -0.443 1.00 91.44 70 LEU A N 1
ATOM 578 C CA . LEU A 1 70 ? -7.335 3.588 0.752 1.00 91.44 70 LEU A CA 1
ATOM 579 C C . LEU A 1 70 ? -8.132 4.642 1.535 1.00 91.44 70 LEU A C 1
ATOM 581 O O . LEU A 1 70 ? -8.239 4.590 2.761 1.00 91.44 70 LEU A O 1
ATOM 585 N N . ASN A 1 71 ? -8.715 5.610 0.826 1.00 90.31 71 ASN A N 1
ATOM 586 C CA . ASN A 1 71 ? -9.522 6.652 1.451 1.00 90.31 71 ASN A CA 1
ATOM 587 C C . ASN A 1 71 ? -10.823 6.089 2.043 1.00 90.31 71 ASN A C 1
ATOM 589 O O . ASN A 1 71 ? -11.241 6.536 3.114 1.00 90.31 71 ASN A O 1
ATOM 593 N N . ALA A 1 72 ? -11.454 5.129 1.359 1.00 91.00 72 ALA A N 1
ATOM 594 C CA . ALA A 1 72 ? -12.646 4.440 1.846 1.00 91.00 72 ALA A CA 1
ATOM 595 C C . ALA A 1 72 ? -1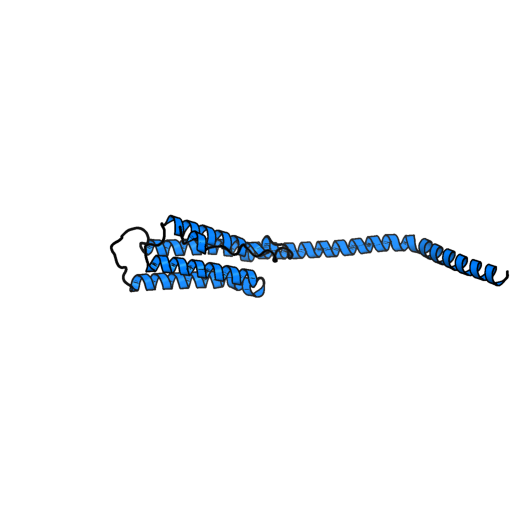2.338 3.619 3.105 1.00 91.00 72 ALA A C 1
ATOM 597 O O . ALA A 1 72 ? -13.025 3.784 4.112 1.00 91.00 72 ALA A O 1
ATOM 598 N N . TYR A 1 73 ? -11.247 2.852 3.084 1.00 92.56 73 TYR A N 1
ATOM 599 C CA . TYR A 1 73 ? -10.736 2.071 4.204 1.00 92.56 73 TYR A CA 1
ATOM 600 C C . TYR A 1 73 ? -10.583 2.932 5.464 1.00 92.56 73 TYR A C 1
ATOM 602 O O . TYR A 1 73 ? -11.258 2.690 6.464 1.00 92.56 73 TYR A O 1
ATOM 610 N N . PHE A 1 74 ? -9.800 4.017 5.413 1.00 90.38 74 PHE A N 1
ATOM 611 C CA . PHE A 1 74 ? -9.622 4.875 6.591 1.00 90.38 74 PHE A CA 1
ATOM 612 C C . PHE A 1 74 ? -10.932 5.505 7.071 1.00 90.38 74 PHE A C 1
ATOM 614 O O . PHE A 1 74 ? -11.147 5.631 8.273 1.00 90.38 74 PHE A O 1
ATOM 621 N N . LYS A 1 75 ? -11.826 5.884 6.151 1.00 90.06 75 LYS A N 1
ATOM 622 C CA . LYS A 1 75 ? -13.139 6.434 6.504 1.00 90.06 75 LYS A CA 1
ATOM 623 C C . LYS A 1 75 ? -14.020 5.394 7.204 1.00 90.06 75 LYS A C 1
ATOM 625 O O . LYS A 1 75 ? -14.733 5.746 8.142 1.00 90.06 75 LYS A O 1
ATOM 630 N N . HIS A 1 76 ? -13.994 4.137 6.764 1.00 89.56 76 HIS A N 1
ATOM 631 C CA . HIS A 1 76 ? -14.734 3.048 7.400 1.00 89.56 76 HIS A CA 1
ATOM 632 C C . HIS A 1 76 ? -14.192 2.744 8.793 1.00 89.56 76 HIS A C 1
ATOM 634 O O . HIS A 1 76 ? -14.981 2.649 9.735 1.00 89.56 76 HIS A O 1
ATOM 640 N N . ILE A 1 77 ? -12.867 2.670 8.945 1.00 87.06 77 ILE A N 1
ATOM 641 C CA . ILE A 1 77 ? -12.228 2.483 10.250 1.00 87.06 77 ILE A CA 1
ATOM 642 C C . ILE A 1 77 ? -12.649 3.598 11.213 1.00 87.06 77 ILE A C 1
ATOM 644 O O . ILE A 1 77 ? -13.175 3.297 12.284 1.00 87.06 77 ILE A O 1
ATOM 648 N N . ASP A 1 78 ? -12.563 4.870 10.815 1.00 84.88 78 ASP A N 1
ATOM 649 C CA . ASP A 1 78 ? -13.000 5.982 11.671 1.00 84.88 78 ASP A CA 1
ATOM 650 C C . ASP A 1 78 ? -14.476 5.870 12.064 1.00 84.88 78 ASP A C 1
ATOM 652 O O . ASP A 1 78 ? -14.839 6.088 13.217 1.00 84.88 78 ASP A O 1
ATOM 656 N N . GLN A 1 79 ? -15.354 5.486 11.133 1.00 85.44 79 GLN A N 1
ATOM 657 C CA . GLN A 1 79 ? -16.769 5.279 11.441 1.00 85.44 79 GLN A CA 1
ATOM 658 C C . GLN A 1 79 ? -16.990 4.139 12.439 1.00 85.44 79 GLN A C 1
ATOM 660 O O . GLN A 1 79 ? -17.890 4.234 13.276 1.00 85.44 79 GLN A O 1
ATOM 665 N N . LEU A 1 80 ? -16.209 3.059 12.360 1.00 82.81 80 LEU A N 1
ATOM 666 C CA . LEU A 1 80 ? -16.270 1.951 13.314 1.00 82.81 80 LEU A CA 1
ATOM 667 C C . LEU A 1 80 ? -15.802 2.392 14.705 1.00 82.81 80 LEU A C 1
ATOM 669 O O . LEU A 1 80 ? -16.441 2.039 15.697 1.00 82.81 80 LEU A O 1
ATOM 673 N N . LEU A 1 81 ? -14.749 3.206 14.771 1.00 78.06 81 LEU A N 1
ATOM 674 C CA . LEU A 1 81 ? -14.217 3.769 16.011 1.00 78.06 81 LEU A CA 1
ATOM 675 C C . LEU A 1 81 ? -15.179 4.792 16.643 1.00 78.06 81 LEU A C 1
ATOM 677 O O . LEU A 1 81 ? -15.443 4.733 17.846 1.00 78.06 81 LEU A O 1
ATOM 681 N N . LEU A 1 82 ? -15.803 5.656 15.835 1.00 74.44 82 LEU A N 1
ATOM 682 C CA . LEU A 1 82 ? -16.831 6.610 16.272 1.00 74.44 82 LEU A CA 1
ATOM 683 C C . LEU A 1 82 ? -18.101 5.906 16.763 1.00 74.44 82 LEU A C 1
ATOM 685 O O . LEU A 1 82 ? -18.573 6.196 17.860 1.00 74.44 82 LEU A O 1
ATOM 689 N N . LYS A 1 83 ? -18.629 4.931 16.004 1.00 67.31 83 LYS A N 1
ATOM 690 C CA . LYS A 1 83 ? -19.762 4.085 16.443 1.00 67.31 83 LYS A CA 1
ATOM 691 C C . LYS A 1 83 ? -19.427 3.296 17.706 1.00 67.31 83 LYS A C 1
ATOM 693 O O . LYS A 1 83 ? -20.318 2.948 18.475 1.00 67.31 83 LYS A O 1
ATOM 698 N N . GLY A 1 84 ? -18.144 3.015 17.911 1.00 58.44 84 GLY A N 1
ATOM 699 C CA . GLY A 1 84 ? -17.618 2.420 19.121 1.00 58.44 84 GLY A CA 1
ATOM 700 C C . GLY A 1 84 ? -17.608 3.347 20.334 1.00 58.44 84 GLY A C 1
ATOM 701 O O . GLY A 1 84 ? -17.278 2.841 21.397 1.00 58.44 84 GLY A O 1
ATOM 702 N N . ASN A 1 85 ? -17.956 4.640 20.234 1.00 55.75 85 ASN A N 1
ATOM 703 C CA . ASN A 1 85 ? -17.792 5.652 21.291 1.00 55.75 85 ASN A CA 1
ATOM 704 C C . ASN A 1 85 ? -16.352 5.689 21.837 1.00 55.75 85 ASN A C 1
ATOM 706 O O . ASN A 1 85 ? -16.111 5.401 23.009 1.00 55.75 85 ASN A O 1
ATOM 710 N N . ILE A 1 86 ? -15.370 5.993 20.988 1.00 55.28 86 ILE A N 1
ATOM 711 C CA . ILE A 1 86 ? -13.987 6.277 21.434 1.00 55.28 86 ILE A CA 1
ATOM 712 C C . ILE A 1 86 ? -13.834 7.741 21.906 1.00 55.28 86 ILE A C 1
ATOM 714 O O . ILE A 1 86 ? -12.795 8.130 22.412 1.00 55.28 86 ILE A O 1
ATOM 718 N N . GLY A 1 87 ? -14.902 8.547 21.848 1.00 44.09 87 GLY A N 1
ATOM 719 C CA . GLY A 1 87 ? -14.844 9.958 22.234 1.00 44.09 87 GLY A CA 1
ATOM 720 C C . GLY A 1 87 ? -15.116 10.299 23.704 1.00 44.09 87 GLY A C 1
ATOM 721 O O . GLY A 1 87 ? -14.475 11.195 24.230 1.00 44.09 87 GLY A O 1
ATOM 722 N N . ILE A 1 88 ? -16.132 9.737 24.371 1.00 40.53 88 ILE A N 1
ATOM 723 C CA . ILE A 1 88 ? -16.671 10.390 25.583 1.00 40.53 88 ILE A CA 1
ATOM 724 C C . ILE A 1 88 ? -17.357 9.370 26.500 1.00 40.53 88 ILE A C 1
ATOM 726 O O . ILE A 1 88 ? -18.539 9.087 26.320 1.00 40.53 88 ILE A O 1
ATOM 730 N N . ARG A 1 89 ? -16.631 8.811 27.476 1.00 39.09 89 ARG A N 1
ATOM 731 C CA . ARG A 1 89 ? -17.084 8.536 28.862 1.00 39.09 89 ARG A CA 1
ATOM 732 C C . ARG A 1 89 ? -16.060 7.650 29.571 1.00 39.09 89 ARG A C 1
ATOM 734 O O . ARG A 1 89 ? -15.901 6.486 29.219 1.00 39.09 89 ARG A O 1
ATOM 741 N N . LYS A 1 90 ? -15.454 8.204 30.624 1.00 42.22 90 LYS A N 1
ATOM 742 C CA . LYS A 1 90 ? -14.554 7.532 31.576 1.00 42.22 90 LYS A CA 1
ATOM 743 C C . LYS A 1 90 ? -15.180 6.340 32.329 1.00 42.22 90 LYS A C 1
ATOM 745 O O . LYS A 1 90 ? -14.448 5.629 32.995 1.00 42.22 90 LYS A O 1
ATOM 750 N N . ASP A 1 91 ? -16.486 6.077 32.194 1.00 40.91 91 ASP A N 1
ATOM 751 C CA . ASP A 1 91 ? -17.222 5.227 33.149 1.00 40.91 91 ASP A CA 1
ATOM 752 C C . ASP A 1 91 ? -18.013 4.044 32.576 1.00 40.91 91 ASP A C 1
ATOM 754 O O . ASP A 1 91 ? -18.796 3.425 33.291 1.00 40.91 91 ASP A O 1
ATOM 758 N N . THR A 1 92 ? -17.846 3.659 31.311 1.00 47.16 92 THR A N 1
ATOM 759 C CA . THR A 1 92 ? -18.539 2.453 30.820 1.00 47.16 92 THR A CA 1
ATOM 760 C C . THR A 1 92 ? -17.563 1.453 30.250 1.00 47.16 92 THR A C 1
ATOM 762 O O . THR A 1 92 ? -17.177 1.538 29.086 1.00 47.16 92 THR A O 1
ATOM 765 N N . GLN A 1 93 ? -17.222 0.473 31.086 1.00 53.06 93 GLN A N 1
ATOM 766 C CA . GLN A 1 93 ? -16.706 -0.831 30.693 1.00 53.06 93 GLN A CA 1
ATOM 767 C C . GLN A 1 93 ? -17.559 -1.336 29.515 1.00 53.06 93 GLN A C 1
ATOM 769 O O . GLN A 1 93 ? -18.706 -1.758 29.685 1.00 53.06 93 GLN A O 1
ATOM 774 N N . LYS A 1 94 ? -17.063 -1.184 28.280 1.00 58.28 94 LYS A N 1
ATOM 775 C CA . LYS A 1 94 ? -17.799 -1.644 27.098 1.00 58.28 94 LYS A CA 1
ATOM 776 C C . LYS A 1 94 ? -18.009 -3.143 27.247 1.00 58.28 94 LYS A C 1
ATOM 778 O O . LYS A 1 94 ? -17.087 -3.876 27.596 1.00 58.28 94 LYS A O 1
ATOM 783 N N . SER A 1 95 ? -19.219 -3.608 26.946 1.00 62.66 95 SER A N 1
ATOM 784 C CA . SER A 1 95 ? -19.494 -5.038 26.835 1.00 62.66 95 SER A CA 1
ATOM 785 C C . SER A 1 95 ? -18.437 -5.680 25.935 1.00 62.66 95 SER A C 1
ATOM 787 O O . SER A 1 95 ? -18.278 -5.268 24.782 1.00 62.66 95 SER A O 1
ATOM 789 N N . SER A 1 96 ? -17.739 -6.697 26.450 1.00 66.94 96 SER A N 1
ATOM 790 C CA . SER A 1 96 ? -16.741 -7.489 25.716 1.00 66.94 96 SER A CA 1
ATOM 791 C C . SER A 1 96 ? -17.242 -7.889 24.315 1.00 66.94 96 SER A C 1
ATOM 793 O O . SER A 1 96 ? -16.498 -7.844 23.336 1.00 66.94 96 SER A O 1
ATOM 795 N N . ARG A 1 97 ? -18.553 -8.139 24.168 1.00 74.50 97 ARG A N 1
ATOM 796 C CA . ARG A 1 97 ? -19.193 -8.473 22.885 1.00 74.50 97 ARG A CA 1
ATOM 797 C C . ARG A 1 97 ? -19.138 -7.346 21.845 1.00 74.50 97 ARG A C 1
ATOM 799 O O . ARG A 1 97 ? -19.014 -7.635 20.658 1.00 74.50 97 ARG A O 1
ATOM 806 N N . THR A 1 98 ? -19.243 -6.079 22.247 1.00 75.75 98 THR A N 1
ATOM 807 C CA . THR A 1 98 ? -19.185 -4.933 21.319 1.00 75.75 98 THR A CA 1
ATOM 808 C C . THR A 1 98 ? -17.768 -4.725 20.795 1.00 75.75 98 THR A C 1
ATOM 810 O O . THR A 1 98 ? -17.590 -4.549 19.592 1.00 75.75 98 THR A O 1
ATOM 813 N N . LEU A 1 99 ? -16.760 -4.824 21.668 1.00 75.94 99 LEU A N 1
ATOM 814 C CA . LEU A 1 99 ? -15.348 -4.727 21.283 1.00 75.94 99 LEU A CA 1
ATOM 815 C C . LEU A 1 99 ? -14.954 -5.842 20.309 1.00 75.94 99 LEU A C 1
ATOM 817 O O . LEU A 1 99 ? -14.358 -5.568 19.269 1.00 75.94 99 LEU A O 1
ATOM 821 N N . VAL A 1 100 ? -15.368 -7.083 20.588 1.00 81.31 100 VAL A N 1
ATOM 822 C CA . VAL A 1 100 ? -15.139 -8.227 19.689 1.00 81.31 100 VAL A CA 1
ATOM 823 C C . VAL A 1 100 ? -15.760 -7.982 18.311 1.00 81.31 100 VAL A C 1
ATOM 825 O O . VAL A 1 100 ? -15.097 -8.189 17.297 1.00 81.31 100 VAL A O 1
ATOM 828 N N . ARG A 1 101 ? -16.998 -7.473 18.248 1.00 84.50 101 ARG A N 1
ATOM 829 C CA . ARG A 1 101 ? -17.658 -7.146 16.971 1.00 84.50 101 ARG A CA 1
ATOM 830 C C . ARG 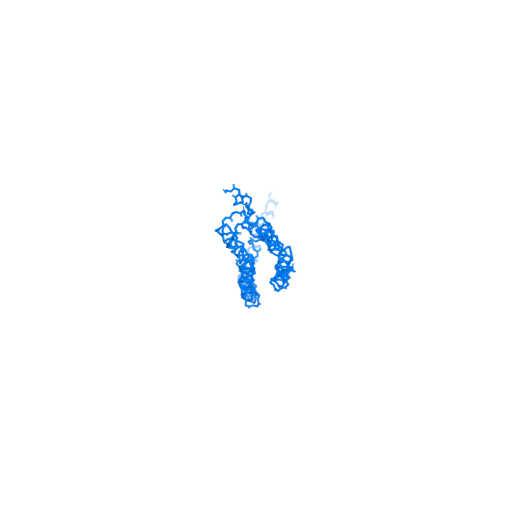A 1 101 ? -16.938 -6.044 16.193 1.00 84.50 101 ARG A C 1
ATOM 832 O O . ARG A 1 101 ? -16.878 -6.122 14.971 1.00 84.50 101 ARG A O 1
ATOM 839 N N . ILE A 1 102 ? -16.413 -5.020 16.869 1.00 82.50 102 ILE A N 1
ATOM 840 C CA . ILE A 1 102 ? -15.651 -3.944 16.215 1.00 82.50 102 ILE A CA 1
ATOM 841 C C . ILE A 1 102 ? -14.345 -4.500 15.641 1.00 82.50 102 ILE A C 1
ATOM 843 O O . ILE A 1 102 ? -14.079 -4.300 14.460 1.00 82.50 102 ILE A O 1
ATOM 847 N N . LYS A 1 103 ? -13.582 -5.273 16.426 1.00 85.06 103 LYS A N 1
ATOM 848 C CA . LYS A 1 103 ? -12.340 -5.914 15.962 1.00 85.06 103 LYS A CA 1
ATOM 849 C C . LYS A 1 103 ? -12.567 -6.833 14.762 1.00 85.06 103 LYS A C 1
ATOM 851 O O . LYS A 1 103 ? -11.788 -6.797 13.816 1.00 85.06 103 LYS A O 1
ATOM 856 N N . GLN A 1 104 ? -13.653 -7.608 14.772 1.00 87.94 104 GLN A N 1
ATOM 857 C CA . GLN A 1 104 ? -14.040 -8.453 13.639 1.00 87.94 104 GLN A CA 1
ATOM 858 C C . GLN A 1 104 ? -14.323 -7.635 12.379 1.00 87.94 104 GLN A C 1
ATOM 860 O O . GLN A 1 104 ? -13.863 -8.006 11.306 1.00 87.94 104 GLN A O 1
ATOM 865 N N . LYS A 1 105 ? -15.046 -6.515 12.496 1.00 88.12 105 LYS A N 1
ATOM 866 C CA . LYS A 1 105 ? -15.309 -5.636 11.348 1.00 88.12 105 LYS A CA 1
ATOM 867 C C . LYS A 1 105 ? -14.027 -5.016 10.799 1.00 88.12 105 LYS A C 1
ATOM 869 O O . LYS A 1 105 ? -13.843 -5.038 9.593 1.00 88.12 105 LYS A O 1
ATOM 874 N N . ILE A 1 106 ? -13.130 -4.550 11.669 1.00 88.06 106 ILE A N 1
ATOM 875 C CA . ILE A 1 106 ? -11.812 -4.039 11.260 1.00 88.06 106 ILE A CA 1
ATOM 876 C C . ILE A 1 106 ? -11.034 -5.120 10.503 1.00 88.06 106 ILE A C 1
ATOM 878 O O . ILE A 1 106 ? -10.553 -4.867 9.411 1.00 88.06 106 ILE A O 1
ATOM 882 N N . ALA A 1 107 ? -10.994 -6.352 11.018 1.00 88.31 107 ALA A N 1
ATOM 883 C CA . ALA A 1 107 ? -10.301 -7.451 10.347 1.00 88.31 107 ALA A CA 1
ATOM 884 C C . ALA A 1 107 ? -10.879 -7.784 8.956 1.00 88.31 107 ALA A C 1
ATOM 886 O O . ALA A 1 107 ? -10.143 -8.231 8.077 1.00 88.31 107 ALA A O 1
ATOM 887 N N . VAL A 1 108 ? -12.185 -7.583 8.745 1.00 90.75 108 VAL A N 1
ATOM 888 C CA . VAL A 1 108 ? -12.816 -7.740 7.424 1.00 90.75 108 VAL A CA 1
ATOM 889 C C . VAL A 1 108 ? -12.392 -6.617 6.476 1.00 90.75 108 VAL A C 1
ATOM 891 O O . VAL A 1 108 ? -12.001 -6.913 5.349 1.00 90.75 108 VAL A O 1
ATOM 894 N N . GLU A 1 109 ? -12.420 -5.360 6.929 1.00 90.06 109 GLU A N 1
ATOM 895 C CA . GLU A 1 109 ? -11.978 -4.208 6.125 1.00 90.06 109 GLU A CA 1
ATOM 896 C C . GLU A 1 109 ? -10.487 -4.316 5.763 1.00 90.06 109 GLU A C 1
ATOM 898 O O . GLU A 1 109 ? -10.126 -4.119 4.604 1.00 90.06 109 GLU A O 1
ATOM 903 N N . ASP A 1 110 ? -9.632 -4.716 6.713 1.00 90.38 110 ASP A N 1
ATOM 904 C CA . ASP A 1 110 ? -8.203 -4.967 6.480 1.00 90.38 110 ASP A CA 1
ATOM 905 C C . ASP A 1 110 ? -7.999 -5.990 5.369 1.00 90.38 110 ASP A C 1
ATOM 907 O O . ASP A 1 110 ? -7.229 -5.772 4.435 1.00 90.38 110 ASP A O 1
ATOM 911 N N . ARG A 1 111 ? -8.705 -7.121 5.459 1.00 89.69 111 ARG A N 1
ATOM 912 C CA . ARG A 1 111 ? -8.584 -8.194 4.476 1.00 89.69 111 ARG A CA 1
ATOM 913 C C . ARG A 1 111 ? -9.024 -7.726 3.094 1.00 89.69 111 ARG A C 1
ATOM 915 O O . ARG A 1 111 ? -8.319 -7.980 2.125 1.00 89.69 111 ARG A O 1
ATOM 922 N N . MET A 1 112 ? -10.146 -7.014 3.009 1.00 90.00 112 MET A N 1
ATOM 923 C CA . MET A 1 112 ? -10.617 -6.445 1.747 1.00 90.00 112 MET A CA 1
ATOM 924 C C . MET A 1 112 ? -9.597 -5.476 1.143 1.00 90.00 112 MET A C 1
ATOM 926 O O . MET A 1 112 ? -9.308 -5.556 -0.051 1.00 90.00 112 MET A O 1
ATOM 930 N N . PHE A 1 113 ? -9.019 -4.594 1.963 1.00 90.81 113 PHE A N 1
ATOM 931 C CA . PHE A 1 113 ? -7.997 -3.657 1.512 1.00 90.81 113 PHE A CA 1
ATOM 932 C C . PHE A 1 113 ? -6.737 -4.382 1.021 1.00 90.81 113 PHE A C 1
ATOM 934 O O . PHE A 1 113 ? -6.219 -4.057 -0.048 1.00 90.81 113 PHE A O 1
ATOM 941 N N . VAL A 1 114 ? -6.258 -5.389 1.757 1.00 91.19 114 VAL A N 1
ATOM 942 C CA . VAL A 1 114 ? -5.090 -6.193 1.369 1.00 91.19 114 VAL A CA 1
ATOM 943 C C . VAL A 1 114 ? -5.338 -6.923 0.051 1.00 91.19 114 VAL A C 1
ATOM 945 O O . VAL A 1 114 ? -4.515 -6.819 -0.861 1.00 91.19 114 VAL A O 1
ATOM 948 N N . ASP A 1 115 ? -6.470 -7.616 -0.066 1.00 88.94 115 ASP A N 1
ATOM 949 C CA . ASP A 1 115 ? -6.811 -8.417 -1.242 1.00 88.94 115 ASP A CA 1
ATOM 950 C C . ASP A 1 115 ? -6.940 -7.535 -2.497 1.00 88.94 115 ASP A C 1
ATOM 952 O O . ASP A 1 115 ? -6.470 -7.911 -3.572 1.00 88.94 115 ASP A O 1
ATOM 956 N N . PHE A 1 116 ? -7.516 -6.336 -2.361 1.00 87.94 116 PHE A N 1
ATOM 957 C CA . PHE A 1 116 ? -7.730 -5.424 -3.485 1.00 87.94 116 PHE A CA 1
ATOM 958 C C . PHE A 1 116 ? -6.492 -4.586 -3.840 1.00 87.94 116 PHE A C 1
ATOM 960 O O . PHE A 1 116 ? -6.117 -4.483 -5.009 1.00 87.94 116 PHE A O 1
ATOM 967 N N . CYS A 1 117 ? -5.851 -3.966 -2.845 1.00 86.50 117 CYS A N 1
ATOM 968 C CA . CYS A 1 117 ? -4.800 -2.971 -3.073 1.00 86.50 117 CYS A CA 1
ATOM 969 C C . CYS A 1 117 ? -3.390 -3.561 -3.032 1.00 86.50 117 CYS A C 1
ATOM 971 O O . CYS A 1 117 ? -2.521 -3.101 -3.768 1.00 86.50 117 CYS A O 1
ATOM 973 N N . LEU A 1 118 ? -3.127 -4.535 -2.156 1.00 87.31 118 LEU A N 1
ATOM 974 C CA . LEU A 1 118 ? -1.757 -4.956 -1.850 1.00 87.31 118 LEU A CA 1
ATOM 975 C C . LEU A 1 118 ? -1.365 -6.266 -2.525 1.00 87.31 118 LEU A C 1
ATOM 977 O O . LEU A 1 118 ? -0.230 -6.386 -2.979 1.00 87.31 118 LEU A O 1
ATOM 981 N N . LEU A 1 119 ? -2.275 -7.232 -2.653 1.00 87.12 119 LEU A N 1
ATOM 982 C CA . LEU A 1 119 ? -1.948 -8.556 -3.193 1.00 87.12 119 LEU A CA 1
ATOM 983 C C . LEU A 1 119 ? -1.390 -8.489 -4.628 1.00 87.12 119 LEU A C 1
ATOM 985 O O . LEU A 1 119 ? -0.460 -9.213 -4.981 1.00 87.12 119 LEU A O 1
ATOM 989 N N . ILE A 1 120 ? -1.883 -7.543 -5.432 1.00 81.75 120 ILE A N 1
ATOM 990 C CA . ILE A 1 120 ? -1.403 -7.270 -6.799 1.00 81.75 120 ILE A CA 1
ATOM 991 C C . ILE A 1 120 ? 0.077 -6.840 -6.818 1.00 81.75 120 ILE A C 1
ATOM 993 O O . ILE A 1 120 ? 0.793 -7.084 -7.795 1.00 81.75 120 ILE A O 1
ATOM 997 N N . LEU A 1 121 ? 0.569 -6.238 -5.733 1.00 79.44 121 LEU A N 1
ATOM 998 C CA . LEU A 1 121 ? 1.960 -5.813 -5.602 1.00 79.44 121 LEU A CA 1
ATOM 999 C C . LEU A 1 121 ? 2.893 -6.973 -5.267 1.00 79.44 121 LEU A C 1
ATOM 1001 O O . LEU A 1 121 ? 4.075 -6.883 -5.577 1.00 79.44 121 LEU A O 1
ATOM 1005 N N . GLN A 1 122 ? 2.404 -8.069 -4.688 1.00 83.19 122 GLN A N 1
ATOM 1006 C CA . GLN A 1 122 ? 3.243 -9.190 -4.264 1.00 83.19 122 GLN A CA 1
ATOM 1007 C C . GLN A 1 122 ? 4.157 -9.751 -5.379 1.00 83.19 122 GLN A C 1
ATOM 1009 O O . GLN A 1 122 ? 5.355 -9.891 -5.121 1.00 83.19 122 GLN A O 1
ATOM 1014 N N . PRO A 1 123 ? 3.680 -10.039 -6.612 1.00 77.69 123 PRO A N 1
ATOM 1015 C CA . PRO A 1 123 ? 4.543 -10.578 -7.667 1.00 77.69 123 PRO A CA 1
ATOM 1016 C C . PRO A 1 123 ? 5.483 -9.534 -8.286 1.00 77.69 123 PRO A C 1
ATOM 1018 O O . PRO A 1 123 ? 6.609 -9.862 -8.651 1.00 77.69 123 PRO A O 1
ATOM 1021 N N . SER A 1 124 ? 5.032 -8.283 -8.427 1.00 76.62 124 SER A N 1
ATOM 1022 C CA . SER A 1 124 ? 5.763 -7.251 -9.187 1.00 76.62 124 SER A CA 1
ATOM 1023 C C . SER A 1 124 ? 6.649 -6.364 -8.308 1.00 76.62 124 SER A C 1
ATOM 1025 O O . SER A 1 124 ? 7.663 -5.839 -8.762 1.00 76.62 124 SER A O 1
ATOM 1027 N N . TYR A 1 125 ? 6.261 -6.195 -7.046 1.00 80.88 125 TYR A N 1
ATOM 1028 C CA . TYR A 1 125 ? 6.837 -5.272 -6.073 1.00 80.88 125 TYR A CA 1
ATOM 1029 C C . TYR A 1 125 ? 6.819 -5.878 -4.652 1.00 80.88 125 TYR A C 1
ATOM 1031 O O . TYR A 1 125 ? 6.245 -5.292 -3.729 1.00 80.88 125 TYR A O 1
ATOM 1039 N N . PRO A 1 126 ? 7.474 -7.034 -4.428 1.00 81.44 126 PRO A N 1
ATOM 1040 C CA . PRO A 1 126 ? 7.383 -7.781 -3.168 1.00 81.44 126 PRO A CA 1
ATOM 1041 C C . PRO A 1 126 ? 7.866 -6.988 -1.945 1.00 81.44 126 PRO A C 1
ATOM 1043 O O . PRO A 1 126 ? 7.355 -7.172 -0.843 1.00 81.44 126 PRO A O 1
ATOM 1046 N N . HIS A 1 127 ? 8.835 -6.086 -2.126 1.00 83.25 127 HIS A N 1
ATOM 1047 C CA . HIS A 1 127 ? 9.317 -5.214 -1.052 1.00 83.25 127 HIS A CA 1
ATOM 1048 C C . HIS A 1 127 ? 8.266 -4.181 -0.635 1.00 83.25 127 HIS A C 1
ATOM 1050 O O . HIS A 1 127 ? 8.032 -4.009 0.552 1.00 83.25 127 HIS A O 1
ATOM 1056 N N . ILE A 1 128 ? 7.587 -3.558 -1.607 1.00 84.06 128 ILE A N 1
ATOM 1057 C CA . ILE A 1 128 ? 6.511 -2.593 -1.340 1.00 84.06 128 ILE A CA 1
ATOM 1058 C C . ILE A 1 128 ? 5.344 -3.298 -0.647 1.00 84.06 128 ILE A C 1
ATOM 1060 O O . ILE A 1 128 ? 4.819 -2.781 0.333 1.00 84.06 128 ILE A O 1
ATOM 1064 N N . TYR A 1 129 ? 4.978 -4.492 -1.122 1.00 86.69 129 TYR A N 1
ATOM 1065 C CA . TYR A 1 129 ? 3.964 -5.324 -0.478 1.00 86.69 129 TYR A CA 1
ATOM 1066 C C . TYR A 1 129 ? 4.304 -5.589 0.993 1.00 86.69 129 TYR A C 1
ATOM 1068 O O . TYR A 1 129 ? 3.485 -5.337 1.872 1.00 86.69 129 TYR A O 1
ATOM 1076 N N . LYS A 1 130 ? 5.529 -6.052 1.270 1.00 87.25 130 LYS A N 1
ATOM 1077 C CA . LYS A 1 130 ? 5.969 -6.356 2.634 1.00 87.25 130 LYS A CA 1
ATOM 1078 C C . LYS A 1 130 ? 5.923 -5.123 3.542 1.00 87.25 130 LYS A C 1
ATOM 1080 O O . LYS A 1 130 ? 5.372 -5.217 4.634 1.00 87.25 130 LYS A O 1
ATOM 1085 N N . ASP A 1 131 ? 6.462 -3.997 3.081 1.00 87.12 131 ASP A N 1
ATOM 1086 C CA . ASP A 1 131 ? 6.510 -2.755 3.860 1.00 87.12 131 ASP A CA 1
ATOM 1087 C C . ASP A 1 131 ? 5.091 -2.224 4.147 1.00 87.12 131 ASP A C 1
ATOM 1089 O O . ASP A 1 131 ? 4.798 -1.797 5.262 1.00 87.12 131 ASP A O 1
ATOM 1093 N N . ALA A 1 132 ? 4.176 -2.310 3.173 1.00 88.12 132 ALA A N 1
ATOM 1094 C CA . ALA A 1 132 ? 2.781 -1.901 3.348 1.00 88.12 132 ALA A CA 1
ATOM 1095 C C . ALA A 1 132 ? 2.027 -2.794 4.348 1.00 88.12 132 ALA A C 1
ATOM 1097 O O . ALA A 1 132 ? 1.247 -2.291 5.154 1.00 88.12 132 ALA A O 1
ATOM 1098 N N . ILE A 1 133 ? 2.274 -4.108 4.325 1.00 91.88 133 ILE A N 1
ATOM 1099 C CA . ILE A 1 133 ? 1.692 -5.051 5.289 1.00 91.88 133 ILE A CA 1
ATOM 1100 C C . ILE A 1 133 ? 2.227 -4.801 6.702 1.00 91.88 133 ILE A C 1
ATOM 1102 O O . ILE A 1 133 ? 1.454 -4.816 7.656 1.00 91.88 133 ILE A O 1
ATOM 1106 N N . GLU A 1 134 ? 3.530 -4.558 6.853 1.00 88.50 134 GLU A N 1
ATOM 1107 C CA . GLU A 1 134 ? 4.129 -4.230 8.152 1.00 88.50 134 GLU A CA 1
ATOM 1108 C C . GLU A 1 134 ? 3.506 -2.955 8.735 1.00 88.50 134 GLU A C 1
ATOM 1110 O O . GLU A 1 134 ? 3.081 -2.943 9.890 1.00 88.50 134 GLU A O 1
ATOM 1115 N N . LEU A 1 135 ? 3.347 -1.925 7.904 1.00 88.06 135 LEU A N 1
ATOM 1116 C CA . LEU A 1 135 ? 2.707 -0.670 8.281 1.00 88.06 135 LEU A CA 1
ATOM 1117 C C . LEU A 1 135 ? 1.228 -0.840 8.671 1.00 88.06 135 LEU A C 1
ATOM 1119 O O . LEU A 1 135 ? 0.783 -0.261 9.661 1.00 88.06 135 LEU A O 1
ATOM 1123 N N . LEU A 1 136 ? 0.466 -1.652 7.930 1.00 90.38 136 LEU A N 1
ATOM 1124 C CA . LEU A 1 136 ? -0.925 -1.967 8.271 1.00 90.38 136 LEU A CA 1
ATOM 1125 C C . LEU A 1 136 ? -1.045 -2.724 9.594 1.00 90.38 136 LEU A C 1
ATOM 1127 O O . LEU A 1 136 ? -1.940 -2.428 10.381 1.00 90.38 136 LEU A O 1
ATOM 1131 N N . ASN A 1 137 ? -0.154 -3.682 9.853 1.00 88.94 137 ASN A N 1
ATOM 1132 C CA . ASN A 1 137 ? -0.166 -4.429 11.108 1.00 88.94 137 ASN A CA 1
ATOM 1133 C C . ASN A 1 137 ? 0.113 -3.507 12.300 1.00 88.94 137 ASN A C 1
ATOM 1135 O O . ASN A 1 137 ? -0.634 -3.549 13.272 1.00 88.94 137 ASN A O 1
ATOM 1139 N N . LEU A 1 138 ? 1.104 -2.613 12.183 1.00 87.44 138 LEU A N 1
ATOM 1140 C CA . LEU A 1 138 ? 1.367 -1.584 13.195 1.00 87.44 138 LEU A CA 1
ATOM 1141 C C . LEU A 1 138 ? 0.139 -0.698 13.431 1.00 87.44 138 LEU A C 1
ATOM 1143 O O . LEU A 1 138 ? -0.216 -0.416 14.572 1.00 87.44 138 LEU A O 1
ATOM 1147 N N . PHE A 1 139 ? -0.538 -0.291 12.354 1.00 87.19 139 PHE A N 1
ATOM 1148 C CA . PHE A 1 139 ? -1.759 0.500 12.457 1.00 87.19 139 PHE A CA 1
ATOM 1149 C C . PHE A 1 139 ? -2.883 -0.238 13.193 1.00 87.19 139 PHE A C 1
ATOM 1151 O O . PHE A 1 139 ? -3.545 0.333 14.060 1.00 87.19 139 PHE A O 1
ATOM 1158 N N . LYS A 1 140 ? -3.080 -1.521 12.882 1.00 87.56 140 LYS A N 1
ATOM 1159 C CA . LYS A 1 140 ? -4.096 -2.357 13.522 1.00 87.56 140 LYS A CA 1
ATOM 1160 C C . LYS A 1 140 ? -3.812 -2.586 15.003 1.00 87.56 140 LYS A C 1
ATOM 1162 O O . LYS A 1 140 ? -4.739 -2.518 15.811 1.00 87.56 140 LYS A O 1
ATOM 1167 N N . ASP A 1 141 ? -2.556 -2.848 15.351 1.00 85.81 141 ASP A N 1
ATOM 1168 C CA . ASP A 1 141 ? -2.139 -3.065 16.735 1.00 85.81 141 ASP A CA 1
ATOM 1169 C C . ASP A 1 141 ? -2.417 -1.820 17.586 1.00 85.81 141 ASP A C 1
ATOM 1171 O O . ASP A 1 141 ? -2.980 -1.940 18.675 1.00 85.81 141 ASP A O 1
ATOM 1175 N N . GLU A 1 142 ? -2.137 -0.627 17.056 1.00 82.69 142 GLU A N 1
ATOM 1176 C CA . GLU A 1 142 ? -2.454 0.641 17.723 1.00 82.69 142 GLU A CA 1
ATOM 1177 C C . GLU A 1 142 ? -3.966 0.818 17.926 1.00 82.69 142 GLU A C 1
ATOM 1179 O O . GLU A 1 142 ? -4.429 1.125 19.024 1.00 82.69 142 GLU A O 1
ATOM 1184 N N . ILE A 1 143 ? -4.775 0.545 16.895 1.00 82.50 143 ILE A N 1
ATOM 1185 C CA . ILE A 1 143 ? -6.238 0.607 17.020 1.00 82.50 143 ILE A CA 1
ATOM 1186 C C . ILE A 1 143 ? -6.738 -0.356 18.101 1.00 82.50 143 ILE A C 1
ATOM 1188 O O . ILE A 1 143 ? -7.654 -0.030 18.859 1.00 82.50 143 ILE A O 1
ATOM 1192 N N . TYR A 1 144 ? -6.171 -1.558 18.176 1.00 83.00 144 TYR A N 1
ATOM 1193 C CA . TYR A 1 144 ? -6.577 -2.544 19.171 1.00 83.00 144 TYR A CA 1
ATOM 1194 C C . TYR A 1 144 ? -6.196 -2.114 20.584 1.00 83.00 144 TYR A C 1
ATOM 1196 O O . TYR A 1 144 ? -7.013 -2.304 21.485 1.00 83.00 144 TYR A O 1
ATOM 1204 N N . GLN A 1 145 ? -5.041 -1.472 20.766 1.00 78.81 145 GLN A N 1
ATOM 1205 C CA . GLN A 1 145 ? -4.658 -0.874 22.044 1.00 78.81 145 GLN A CA 1
ATOM 1206 C C . GLN A 1 145 ? -5.624 0.243 22.455 1.00 78.81 145 GLN A C 1
ATOM 1208 O O . GLN A 1 145 ? -6.128 0.227 23.578 1.00 78.81 145 GLN A O 1
ATOM 1213 N N . ILE A 1 146 ? -5.981 1.146 21.534 1.00 76.50 146 ILE A N 1
ATOM 1214 C CA . ILE A 1 146 ? -6.972 2.209 21.782 1.00 76.50 146 ILE A CA 1
ATOM 1215 C C . ILE A 1 146 ? -8.328 1.609 22.191 1.00 76.50 146 ILE A C 1
ATOM 1217 O O . ILE A 1 146 ? -8.992 2.101 23.105 1.00 76.50 146 ILE A O 1
ATOM 1221 N N . LEU A 1 147 ? -8.748 0.523 21.536 1.00 76.56 147 LEU A N 1
ATOM 1222 C CA . LEU A 1 147 ? -10.003 -0.166 21.841 1.00 76.56 147 LEU A CA 1
ATOM 1223 C C . LEU A 1 147 ? -9.995 -0.892 23.197 1.00 76.56 147 LEU A C 1
ATOM 1225 O O . LEU A 1 147 ? -11.058 -1.006 23.809 1.00 76.56 147 LEU A O 1
ATOM 1229 N N . GLU A 1 148 ? -8.850 -1.421 23.633 1.00 74.44 148 GLU A N 1
ATOM 1230 C CA . GLU A 1 148 ? -8.710 -2.203 24.870 1.00 74.44 148 GLU A CA 1
ATOM 1231 C C . GLU A 1 148 ? -8.463 -1.345 26.109 1.00 74.44 148 GLU A C 1
ATOM 1233 O O . GLU A 1 148 ? -9.091 -1.581 27.141 1.00 74.44 148 GLU A O 1
ATOM 1238 N N . PHE A 1 149 ? -7.572 -0.359 26.010 1.00 67.75 149 PHE A N 1
ATOM 1239 C CA . PHE A 1 149 ? -7.079 0.393 27.165 1.00 67.75 149 PHE A CA 1
ATOM 1240 C C . PHE A 1 149 ? -7.699 1.782 27.287 1.00 67.75 149 PHE A C 1
ATOM 1242 O O . PHE A 1 149 ? -7.617 2.377 28.355 1.00 67.75 149 PHE A O 1
ATOM 1249 N N . GLY A 1 150 ? -8.357 2.286 26.237 1.00 61.22 150 GLY A N 1
ATOM 1250 C CA . GLY A 1 150 ? -9.176 3.501 26.271 1.00 61.22 150 GLY A CA 1
ATOM 1251 C C . GLY A 1 150 ? -8.461 4.810 26.636 1.00 61.22 150 GLY A C 1
ATOM 1252 O O . GLY A 1 150 ? -9.123 5.842 26.605 1.00 61.22 150 GLY A O 1
ATOM 1253 N N . ASP A 1 151 ? -7.169 4.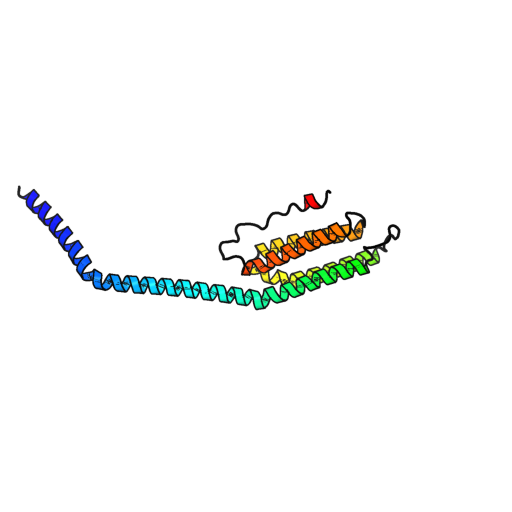786 26.985 1.00 54.31 151 ASP A N 1
ATOM 1254 C CA . ASP A 1 151 ? -6.489 5.928 27.611 1.00 54.31 151 ASP A CA 1
ATOM 1255 C C . ASP A 1 151 ? -4.968 5.977 27.364 1.00 54.31 151 ASP A C 1
ATOM 1257 O O . ASP A 1 151 ? -4.168 6.235 28.264 1.00 54.31 151 ASP A O 1
ATOM 1261 N N . HIS A 1 152 ? -4.531 5.737 26.128 1.00 45.03 152 HIS A N 1
ATOM 1262 C CA . HIS A 1 152 ? -3.154 6.032 25.727 1.00 45.03 152 HIS A CA 1
ATOM 1263 C C . HIS A 1 152 ? -3.156 7.021 24.565 1.00 45.03 152 HIS A C 1
ATOM 1265 O O . HIS A 1 152 ? -3.216 6.638 23.404 1.00 45.03 152 HIS A O 1
ATOM 1271 N N . GLY A 1 153 ? -3.103 8.307 24.915 1.00 48.66 153 GLY A N 1
ATOM 1272 C CA . GLY A 1 153 ? -2.859 9.396 23.977 1.00 48.66 153 GLY A CA 1
ATOM 1273 C C . GLY A 1 153 ? -4.137 9.956 23.371 1.00 48.66 153 GLY A C 1
ATOM 1274 O O . GLY A 1 153 ? -4.946 9.238 22.794 1.00 48.66 153 GLY A O 1
ATOM 1275 N N . GLU A 1 154 ? -4.307 11.261 23.542 1.00 55.53 154 GLU A N 1
ATOM 1276 C CA . GLU A 1 154 ? -5.348 12.114 22.978 1.00 55.53 154 GLU A CA 1
ATOM 1277 C C . GLU A 1 154 ? -5.808 11.691 21.567 1.00 55.53 154 GLU A C 1
ATOM 1279 O O . GLU A 1 154 ? -5.032 11.184 20.761 1.00 55.53 154 GLU A O 1
ATOM 1284 N N . ALA A 1 155 ? -7.061 11.982 21.201 1.00 59.41 155 ALA A N 1
ATOM 1285 C CA . ALA A 1 155 ? -7.543 11.814 19.822 1.00 59.41 155 ALA A CA 1
ATOM 1286 C C . ALA A 1 155 ? -6.588 12.434 18.769 1.00 59.41 155 ALA A C 1
ATOM 1288 O O . ALA A 1 155 ? -6.511 11.941 17.644 1.00 59.41 155 ALA A O 1
ATOM 1289 N N . SER A 1 156 ? -5.808 13.449 19.165 1.00 62.12 156 SER A N 1
ATOM 1290 C CA . SER A 1 156 ? -4.714 14.051 18.395 1.00 62.12 156 SER A CA 1
ATOM 1291 C C . SER A 1 156 ? -3.594 13.054 18.035 1.00 62.12 156 SER A C 1
ATOM 1293 O O . SER A 1 156 ? -3.092 13.100 16.913 1.00 62.12 156 SER A O 1
ATOM 1295 N N . THR A 1 157 ? -3.242 12.111 18.914 1.00 71.25 157 THR A N 1
ATOM 1296 C CA . THR A 1 157 ? -2.220 11.073 18.692 1.00 71.25 157 THR A CA 1
ATOM 1297 C C . THR A 1 157 ? -2.688 10.030 17.679 1.00 71.25 157 THR A C 1
ATOM 1299 O O . THR A 1 157 ? -1.947 9.714 16.745 1.00 71.25 157 THR A O 1
ATOM 1302 N N . TYR A 1 158 ? -3.935 9.550 17.785 1.00 77.38 158 TYR A N 1
ATOM 1303 C CA . TYR A 1 158 ? -4.520 8.654 16.777 1.00 77.38 158 TYR A CA 1
ATOM 1304 C C . TYR A 1 158 ? -4.624 9.343 15.413 1.00 77.38 158 TYR A C 1
ATOM 1306 O O . TYR A 1 158 ? -4.234 8.766 14.399 1.00 77.38 158 TYR A O 1
ATOM 1314 N N . GLU A 1 159 ? -5.122 10.581 15.369 1.00 79.06 159 GLU A N 1
ATOM 1315 C CA . GLU A 1 159 ? -5.241 11.334 14.119 1.00 79.06 159 GLU A CA 1
ATOM 1316 C C . GLU A 1 159 ? -3.875 11.587 13.469 1.00 79.06 159 GLU A C 1
ATOM 1318 O O . GLU A 1 159 ? -3.730 11.399 12.256 1.00 79.06 159 GLU A O 1
ATOM 1323 N N . ALA A 1 160 ? -2.859 11.943 14.262 1.00 79.81 160 ALA A N 1
ATOM 1324 C CA . ALA A 1 160 ? -1.492 12.121 13.787 1.00 79.81 160 ALA A CA 1
ATOM 1325 C C . ALA A 1 160 ? -0.912 10.809 13.243 1.00 79.81 160 ALA A C 1
ATOM 1327 O O . ALA A 1 160 ? -0.412 10.776 12.116 1.00 79.81 160 ALA A O 1
ATOM 1328 N N . PHE A 1 161 ? -1.030 9.712 13.995 1.00 82.62 161 PHE A N 1
ATOM 1329 C CA . PHE A 1 161 ? -0.532 8.407 13.573 1.00 82.62 161 PHE A CA 1
ATOM 1330 C C . PHE A 1 161 ? -1.244 7.898 12.314 1.00 82.62 161 PHE A C 1
ATOM 1332 O O . PHE A 1 161 ? -0.590 7.515 11.344 1.00 82.62 161 PHE A O 1
ATOM 1339 N N . ARG A 1 162 ? -2.576 7.995 12.261 1.00 87.00 162 ARG A N 1
ATOM 1340 C CA . ARG A 1 162 ? -3.380 7.684 11.072 1.00 87.00 162 ARG A CA 1
ATOM 1341 C C . ARG A 1 162 ? -2.933 8.498 9.859 1.00 87.00 162 ARG A C 1
ATOM 1343 O O . ARG A 1 162 ? -2.830 7.951 8.762 1.00 87.00 162 ARG A O 1
ATOM 1350 N N . SER A 1 163 ? -2.687 9.796 10.034 1.00 85.62 163 SER A N 1
ATOM 1351 C CA . SER A 1 163 ? -2.225 10.678 8.957 1.00 85.62 163 SER A CA 1
ATOM 1352 C C . SER A 1 163 ? -0.872 10.223 8.401 1.00 85.62 163 SER A C 1
ATOM 1354 O O . SER A 1 163 ? -0.709 10.118 7.182 1.00 85.62 163 SER A O 1
ATOM 1356 N N . VAL A 1 164 ? 0.064 9.861 9.285 1.00 85.12 164 VAL A N 1
ATOM 1357 C CA . VAL A 1 164 ? 1.378 9.317 8.909 1.00 85.12 164 VAL A CA 1
ATOM 1358 C C . VAL A 1 164 ? 1.229 7.999 8.151 1.00 85.12 164 VAL A C 1
ATOM 1360 O O . VAL A 1 164 ? 1.701 7.898 7.021 1.00 85.12 164 VAL A O 1
ATOM 1363 N N . VAL A 1 165 ? 0.500 7.026 8.706 1.00 87.25 165 VAL A N 1
ATOM 1364 C CA . VAL A 1 165 ? 0.255 5.718 8.070 1.00 87.25 165 VAL A CA 1
ATOM 1365 C C . VAL A 1 165 ? -0.380 5.893 6.689 1.00 87.25 165 VAL A C 1
ATOM 1367 O O . VAL A 1 165 ? 0.042 5.265 5.718 1.00 87.25 165 VAL A O 1
ATOM 1370 N N . ARG A 1 166 ? -1.372 6.781 6.563 1.00 89.50 166 ARG A N 1
ATOM 1371 C CA . ARG A 1 166 ? -2.009 7.081 5.278 1.00 89.50 166 ARG A CA 1
ATOM 1372 C C . ARG A 1 166 ? -1.016 7.662 4.277 1.00 89.50 166 ARG A C 1
ATOM 1374 O O . ARG A 1 166 ? -0.990 7.215 3.134 1.00 89.50 166 ARG A O 1
ATOM 1381 N N . SER A 1 167 ? -0.219 8.645 4.688 1.00 86.44 167 SER A N 1
ATOM 1382 C CA . SER A 1 167 ? 0.805 9.258 3.838 1.00 86.44 167 SER A CA 1
ATOM 1383 C C . SER A 1 167 ? 1.826 8.224 3.355 1.00 86.44 167 SER A C 1
ATOM 1385 O O . SER A 1 167 ? 2.152 8.175 2.167 1.00 86.44 167 SER A O 1
ATOM 1387 N N . ASP A 1 168 ? 2.289 7.362 4.255 1.00 85.50 168 ASP A N 1
ATOM 1388 C CA . ASP A 1 168 ? 3.281 6.334 3.956 1.00 85.50 168 ASP A CA 1
ATOM 1389 C C . ASP A 1 168 ? 2.721 5.256 3.015 1.00 85.50 168 ASP A C 1
ATOM 1391 O O . ASP A 1 168 ? 3.394 4.869 2.058 1.00 85.50 168 ASP A O 1
ATOM 1395 N N . LEU A 1 169 ? 1.462 4.835 3.194 1.00 87.38 169 LEU A N 1
ATOM 1396 C CA . LEU A 1 169 ? 0.792 3.924 2.258 1.00 87.38 169 LEU A CA 1
ATOM 1397 C C . LEU A 1 169 ? 0.630 4.556 0.871 1.00 87.38 169 LEU A C 1
ATOM 1399 O O . LEU A 1 169 ? 0.905 3.895 -0.128 1.00 87.38 169 LEU A O 1
ATOM 1403 N N . ILE A 1 170 ? 0.261 5.839 0.778 1.00 88.12 170 ILE A N 1
ATOM 1404 C CA . ILE A 1 170 ? 0.205 6.548 -0.513 1.00 88.12 170 ILE A CA 1
ATOM 1405 C C . ILE A 1 170 ? 1.585 6.552 -1.176 1.00 88.12 170 ILE A C 1
ATOM 1407 O O . ILE A 1 170 ? 1.690 6.261 -2.371 1.00 88.12 170 ILE A O 1
ATOM 1411 N N . ALA A 1 171 ? 2.643 6.851 -0.421 1.00 84.62 171 ALA A N 1
ATOM 1412 C CA . ALA A 1 171 ? 4.008 6.872 -0.936 1.00 84.62 171 ALA A CA 1
ATOM 1413 C C . ALA A 1 171 ? 4.455 5.489 -1.437 1.00 84.62 171 ALA A C 1
ATOM 1415 O O . ALA A 1 171 ? 5.009 5.381 -2.534 1.00 84.62 171 ALA A O 1
ATOM 1416 N N . LEU A 1 172 ? 4.164 4.429 -0.679 1.00 86.38 172 LEU A N 1
ATOM 1417 C CA . LEU A 1 172 ? 4.458 3.045 -1.051 1.00 86.38 172 LEU A CA 1
ATOM 1418 C C . LEU A 1 172 ? 3.711 2.630 -2.324 1.00 86.38 172 LEU A C 1
ATOM 1420 O O . LEU A 1 172 ? 4.341 2.174 -3.279 1.00 86.38 172 LEU A O 1
ATOM 1424 N N . LEU A 1 173 ? 2.397 2.861 -2.385 1.00 85.56 173 LEU A N 1
ATOM 1425 C CA . LEU A 1 173 ? 1.567 2.545 -3.553 1.00 85.56 173 LEU A CA 1
ATOM 1426 C C . LEU A 1 173 ? 1.992 3.331 -4.802 1.00 85.56 173 LEU A C 1
ATOM 1428 O O . LEU A 1 173 ? 1.933 2.812 -5.918 1.00 85.56 173 LEU A O 1
ATOM 1432 N N . SER A 1 174 ? 2.457 4.570 -4.621 1.00 85.06 174 SER A N 1
ATOM 1433 C CA . SER A 1 174 ? 2.914 5.448 -5.706 1.00 85.06 174 SER A CA 1
ATOM 1434 C C . SER A 1 174 ? 4.357 5.172 -6.140 1.00 85.06 174 SER A C 1
ATOM 1436 O O . SER A 1 174 ? 4.787 5.635 -7.199 1.00 85.06 174 SER A O 1
ATOM 1438 N N . SER A 1 175 ? 5.118 4.406 -5.355 1.00 78.50 175 SER A N 1
ATOM 1439 C CA . SER A 1 175 ? 6.539 4.136 -5.595 1.00 78.50 175 SER A CA 1
ATOM 1440 C C . SER A 1 175 ? 6.827 3.546 -6.985 1.00 78.50 175 SER A C 1
ATOM 1442 O O . SER A 1 175 ? 7.735 4.048 -7.648 1.00 78.50 175 SER A O 1
ATOM 1444 N N . PRO A 1 176 ? 6.036 2.600 -7.532 1.00 74.75 176 PRO A N 1
ATOM 1445 C CA . PRO A 1 176 ? 6.227 2.104 -8.900 1.00 74.75 176 PRO A CA 1
ATOM 1446 C C . PRO A 1 176 ? 6.116 3.163 -10.007 1.00 74.75 176 PRO A C 1
ATOM 1448 O O . PRO A 1 176 ? 6.671 2.989 -11.095 1.00 74.75 176 PRO A O 1
ATOM 1451 N N . VAL A 1 177 ? 5.412 4.266 -9.738 1.00 72.88 177 VAL A N 1
ATOM 1452 C CA . VAL A 1 177 ? 5.264 5.401 -10.660 1.00 72.88 177 VAL A CA 1
ATOM 1453 C C . VAL A 1 177 ? 6.420 6.390 -10.491 1.00 72.88 177 VAL A C 1
ATOM 1455 O O . VAL A 1 177 ? 6.998 6.834 -11.484 1.00 72.88 177 VAL A O 1
ATOM 1458 N N . ILE A 1 178 ? 6.784 6.699 -9.241 1.00 65.31 178 ILE A N 1
ATOM 1459 C CA . ILE A 1 178 ? 7.783 7.720 -8.886 1.00 65.31 178 ILE A CA 1
ATOM 1460 C C . ILE A 1 178 ? 9.215 7.203 -9.099 1.00 65.31 178 ILE A C 1
ATOM 1462 O O . ILE A 1 178 ? 10.057 7.888 -9.684 1.00 65.31 178 ILE A O 1
ATOM 1466 N N . ALA A 1 179 ? 9.514 5.979 -8.665 1.00 55.31 179 ALA A N 1
ATOM 1467 C CA . ALA A 1 179 ? 10.837 5.393 -8.795 1.00 55.31 179 ALA A CA 1
ATOM 1468 C C . ALA A 1 179 ? 11.073 4.913 -10.236 1.00 55.31 179 ALA A C 1
ATOM 1470 O O . ALA A 1 179 ? 10.394 4.033 -10.770 1.00 55.31 179 ALA A O 1
ATOM 1471 N N . GLY A 1 180 ? 12.082 5.482 -10.903 1.00 51.31 180 GLY A N 1
ATOM 1472 C CA . GLY A 1 180 ? 12.788 4.761 -11.968 1.00 51.31 180 GLY A CA 1
ATOM 1473 C C . GLY A 1 180 ? 13.327 3.434 -11.429 1.00 51.31 180 GLY A C 1
ATOM 1474 O O . GLY A 1 180 ? 13.526 3.322 -10.219 1.00 51.31 180 GLY A O 1
ATOM 1475 N N . PRO A 1 181 ? 13.632 2.443 -12.288 1.00 41.88 181 PRO A N 1
ATOM 1476 C CA . PRO A 1 181 ? 14.207 1.162 -11.856 1.00 41.88 181 PRO A CA 1
ATOM 1477 C C . PRO A 1 181 ? 15.476 1.285 -10.979 1.00 41.88 181 PRO A C 1
ATOM 1479 O O . PRO A 1 181 ? 15.887 0.307 -10.368 1.00 41.88 181 PRO A O 1
ATOM 1482 N N . SER A 1 182 ? 16.085 2.470 -10.870 1.00 40.28 182 SER A N 1
ATOM 1483 C CA . SER A 1 182 ? 17.297 2.757 -10.098 1.00 40.28 182 SER A CA 1
ATOM 1484 C C . SER A 1 182 ? 17.093 3.264 -8.657 1.00 40.28 182 SER A C 1
ATOM 1486 O O . SER A 1 182 ? 18.075 3.324 -7.919 1.00 40.28 182 SER A O 1
ATOM 1488 N N . LEU A 1 183 ? 15.880 3.625 -8.213 1.00 42.44 183 LEU A N 1
ATOM 1489 C CA . LEU A 1 183 ? 15.690 4.272 -6.895 1.00 42.44 183 LEU A CA 1
ATOM 1490 C C . LEU A 1 183 ? 15.303 3.325 -5.746 1.00 42.44 183 LEU A C 1
ATOM 1492 O O . LEU A 1 183 ? 15.325 3.733 -4.586 1.00 42.44 183 LEU A O 1
ATOM 1496 N N . PHE A 1 184 ? 15.067 2.041 -6.025 1.00 46.28 184 PHE A N 1
ATOM 1497 C CA . PHE A 1 184 ? 14.625 1.044 -5.035 1.00 46.28 184 PHE A CA 1
ATOM 1498 C C . PHE A 1 184 ? 15.665 0.666 -3.958 1.00 46.28 184 PHE A C 1
ATOM 1500 O O . PHE A 1 184 ? 15.411 -0.214 -3.140 1.00 46.28 184 PHE A O 1
ATOM 1507 N N . ARG A 1 185 ? 16.840 1.314 -3.915 1.00 42.59 185 ARG A N 1
ATOM 1508 C CA . ARG A 1 185 ? 17.865 1.059 -2.882 1.00 42.59 185 ARG A CA 1
ATOM 1509 C C . ARG A 1 185 ? 17.769 1.946 -1.646 1.00 42.59 185 ARG A C 1
ATOM 1511 O O . ARG A 1 185 ? 18.338 1.581 -0.619 1.00 42.59 185 ARG A O 1
ATOM 1518 N N . LYS A 1 186 ? 17.067 3.081 -1.694 1.00 43.03 186 LYS A N 1
ATOM 1519 C CA . LYS A 1 186 ? 16.852 3.889 -0.487 1.00 43.03 186 LYS A CA 1
ATOM 1520 C C . LYS A 1 186 ? 15.524 3.479 0.129 1.00 43.03 186 LYS A C 1
ATOM 1522 O O . LYS A 1 186 ? 14.473 3.942 -0.294 1.00 43.03 186 LYS A O 1
ATOM 1527 N N . ARG A 1 187 ? 15.613 2.555 1.092 1.00 44.22 187 ARG A N 1
ATOM 1528 C CA . ARG A 1 187 ? 14.490 2.134 1.936 1.00 44.22 187 ARG A CA 1
ATOM 1529 C C . ARG A 1 187 ? 13.732 3.381 2.417 1.00 44.22 187 ARG A C 1
ATOM 1531 O O . ARG A 1 187 ? 14.408 4.328 2.843 1.00 44.22 187 ARG A O 1
ATOM 1538 N N . PRO A 1 188 ? 12.388 3.403 2.381 1.00 43.97 188 PRO A N 1
ATOM 1539 C CA . PRO A 1 188 ? 11.651 4.382 3.167 1.00 43.97 188 PRO A CA 1
ATOM 1540 C C . PRO A 1 188 ? 12.168 4.298 4.608 1.00 43.97 188 PRO A C 1
ATOM 1542 O O . PRO A 1 188 ? 12.545 3.220 5.082 1.00 43.97 188 PRO A O 1
ATOM 1545 N N . ARG A 1 189 ? 12.349 5.467 5.234 1.00 46.84 189 ARG A N 1
ATOM 1546 C CA . ARG A 1 189 ? 12.966 5.609 6.559 1.00 46.84 189 ARG A CA 1
ATOM 1547 C C . ARG A 1 189 ? 12.366 4.542 7.472 1.00 46.84 189 ARG A C 1
ATOM 1549 O O . ARG A 1 189 ? 11.154 4.476 7.580 1.00 46.84 189 ARG A O 1
ATOM 1556 N N . ARG A 1 190 ? 13.194 3.705 8.109 1.00 41.06 190 ARG A N 1
ATOM 1557 C CA . ARG A 1 190 ? 12.744 2.890 9.246 1.00 41.06 190 ARG A CA 1
ATOM 1558 C C . ARG A 1 190 ? 12.179 3.873 10.262 1.00 41.06 190 ARG A C 1
ATOM 1560 O O . ARG A 1 190 ? 12.943 4.579 10.917 1.00 41.06 190 ARG A O 1
ATOM 1567 N N . TYR A 1 191 ? 10.864 4.006 10.280 1.00 45.59 191 TYR A N 1
ATOM 1568 C CA . TYR A 1 191 ? 10.178 4.971 11.107 1.00 45.59 191 TYR A CA 1
ATOM 1569 C C . TYR A 1 191 ? 10.413 4.578 12.559 1.00 45.59 191 TYR A C 1
ATOM 1571 O O . TYR A 1 191 ? 10.129 3.458 12.987 1.00 45.59 191 TYR A O 1
ATOM 1579 N N . ALA A 1 192 ? 10.985 5.509 13.313 1.00 40.62 192 ALA A N 1
ATOM 1580 C CA . ALA A 1 192 ? 11.065 5.440 14.756 1.00 40.62 192 ALA A CA 1
ATOM 1581 C C . ALA A 1 192 ? 9.654 5.662 15.331 1.00 40.62 192 ALA A C 1
ATOM 1583 O O . ALA A 1 192 ? 9.382 6.684 15.947 1.00 40.62 192 ALA A O 1
ATOM 1584 N N . TYR A 1 193 ? 8.728 4.725 15.110 1.00 45.34 193 TYR A N 1
ATOM 1585 C CA . TYR A 1 193 ? 7.379 4.800 15.683 1.00 45.34 193 TYR A CA 1
ATOM 1586 C C . TYR A 1 193 ? 7.424 4.777 17.223 1.00 45.34 193 TYR A C 1
ATOM 1588 O O . TYR A 1 193 ? 6.583 5.374 17.884 1.00 45.34 193 TYR A O 1
ATOM 1596 N N . HIS A 1 194 ? 8.484 4.209 17.811 1.00 40.16 194 HIS A N 1
ATOM 1597 C CA . HIS A 1 194 ? 8.695 4.186 19.260 1.00 40.16 194 HIS A CA 1
ATOM 1598 C C . HIS A 1 194 ? 8.896 5.558 19.922 1.00 40.16 194 HIS A C 1
ATOM 1600 O O . HIS A 1 194 ? 8.735 5.641 21.138 1.00 40.16 194 HIS A O 1
ATOM 1606 N N . SER A 1 195 ? 9.245 6.621 19.183 1.00 44.78 195 SER A N 1
ATOM 1607 C CA . SER A 1 195 ? 9.416 7.956 19.781 1.00 44.78 195 SER A CA 1
ATOM 1608 C C . SER A 1 195 ? 8.131 8.783 19.832 1.00 44.78 195 SER A C 1
ATOM 1610 O O . SER A 1 195 ? 8.088 9.741 20.591 1.00 44.78 195 SER A O 1
ATOM 1612 N N . LEU A 1 196 ? 7.098 8.426 19.059 1.00 43.44 196 LEU A N 1
ATOM 1613 C CA . LEU A 1 196 ? 5.788 9.096 19.107 1.00 43.44 196 LEU A CA 1
ATOM 1614 C C . LEU A 1 196 ? 4.849 8.493 20.165 1.00 43.44 196 LEU A C 1
ATOM 1616 O O . LEU A 1 196 ? 3.876 9.127 20.540 1.00 43.44 196 LEU A O 1
ATOM 1620 N N . ILE A 1 197 ? 5.164 7.296 20.666 1.00 43.94 197 ILE A N 1
ATOM 1621 C CA . ILE A 1 197 ? 4.348 6.545 21.639 1.00 43.94 197 ILE A CA 1
ATOM 1622 C C . ILE A 1 197 ? 4.774 6.842 23.099 1.00 43.94 197 ILE A C 1
ATOM 1624 O O . ILE A 1 197 ? 4.153 6.373 24.046 1.00 43.94 197 ILE A O 1
ATOM 1628 N N . LYS A 1 198 ? 5.856 7.606 23.317 1.00 37.19 198 LYS A N 1
ATOM 1629 C CA . LYS A 1 198 ? 6.460 7.832 24.651 1.00 37.19 198 LYS A CA 1
ATOM 1630 C C . LYS A 1 198 ? 6.511 9.295 25.121 1.00 37.19 198 LYS A C 1
ATOM 1632 O O . LYS A 1 198 ? 7.256 9.578 26.058 1.00 37.19 198 LYS A O 1
ATOM 1637 N N . GLN A 1 199 ? 5.778 10.207 24.488 1.00 37.28 199 GLN A N 1
ATOM 1638 C CA . GLN A 1 199 ? 5.609 11.585 24.978 1.00 37.28 199 GLN A CA 1
ATOM 1639 C C . GLN A 1 199 ? 4.216 11.750 25.568 1.00 37.28 199 GLN A C 1
ATOM 1641 O O . GLN A 1 199 ? 4.133 12.405 26.627 1.00 37.28 199 GLN A O 1
#

pLDDT: mean 72.0, std 16.66, range [37.19, 92.56]